Protein AF-A0A0F8S8E2-F1 (afdb_monomer)

Radius of gyration: 18.99 Å; Cα contacts (8 Å, |Δi|>4): 352; chains: 1; bounding box: 44×41×54 Å

Nearest PDB structures (foldseek):
  9c0t-assembly1_F  TM=5.844E-01  e=2.037E-34  Methanosarcina thermophila
  3git-assembly1_A  TM=9.813E-01  e=1.353E-22  Neomoorella thermoacetica
  3i01-assembly1_M  TM=6.743E-01  e=4.164E-22  Neomoorella thermoacetica
  8cjc-assembly1_B  TM=6.991E-01  e=1.545E-21  Carboxydothermus hydrogenoformans Z-2901
  1mjg-assembly2_P  TM=6.748E-01  e=5.690E-22  Neomoorella thermoacetica

Solvent-accessible surface area (backbone atoms only — not comparable to full-atom values): 12737 Å² total; per-residue (Å²): 79,79,46,77,50,73,39,39,95,76,63,50,83,73,44,49,54,45,55,54,50,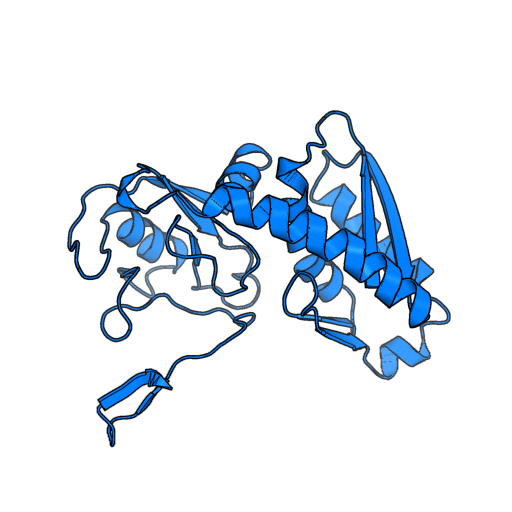48,52,40,57,48,44,47,68,38,80,53,35,46,51,42,63,40,88,92,68,52,46,72,51,69,35,72,76,43,53,77,72,49,93,62,65,60,69,55,48,52,52,39,51,49,49,49,39,71,78,40,66,60,43,72,43,74,49,74,47,82,39,81,54,68,70,61,29,56,57,52,48,55,58,51,51,53,54,51,51,58,57,54,63,70,51,70,87,48,44,60,86,80,47,69,62,32,21,34,35,42,73,57,27,87,83,24,66,50,32,59,45,70,16,32,50,79,34,57,31,68,45,76,56,37,44,38,67,34,28,53,42,37,23,68,77,33,68,89,48,52,23,35,82,31,59,35,70,53,79,77,34,84,82,32,43,27,26,52,33,47,16,54,48,36,21,63,57,18,75,59,78,40,70,50,40,16,74,62,29,87,84,59,50,39,70,69,73,64,88,53,57,82,73,77,80,46,81,39,78,95,72,77,41,76,84

InterPro domains:
  IPR004461 CO dehydrogenase/acetyl-CoA synthase complex beta subunit [PF03598] (1-89)
  IPR004461 CO dehydrogenase/acetyl-CoA synthase complex beta subunit [PTHR42281] (1-227)
  IPR004461 CO dehydrogenase/acetyl-CoA synthase complex beta subunit [TIGR00316] (1-227)
  IPR011254 Prismane-like superfamily [SSF56821] (1-227)
  IPR038571 Bifunctional carbon monoxide dehydrogenase/acetyl-coa synthase, domain 3 superfamily [G3DSA:3.30.1650.10] (1-109)
  IPR045822 CO dehydrogenase/acetyl-CoA synthase complex beta subunit , C-terminal [PF19436] (100-226)

Mean predicted aligned error: 3.49 Å

Foldseek 3Di:
DKDKDFDAPPDDLLCPLVLQVCLQVQQVVPPQKHWAFGQPPIDIDGHPVRVVVDPDCVVVQVSSVVVCCVVQVRGPDMDMDDDPDPVVVVVVSVVSVVSVVVVVVVLPPDFQVNDQKWKKFCPLCVQVVLAIFTAGSVDATQSNRAHRSSLVVNCVSCVVDRMHIFGQDDQPDPQQQWGPSQQVCSCVRSVNPHRTDRDRDDPPRHHDDRPRGPDDWDADVVVRDID

Secondary structure (DSSP, 8-state):
-EEEEEE-TT--GGGHHHHHHHHHHHHHTSTTEEEES-TTS-EEEE-HHHHTT-S-SHHHHHHHHHHHHHH-TT--EEEEEE--SHHHHHHHHHHHHHHHHHHHHHHTT--GGG-SEEEEE-GGGGTSTT--EEEBTTB--TTS---HHHHHHHHHH-TTSSEEEEE---EEETTTTEEHHHHHHHHHHTTTS-S--BTT-SSSSBPP--S--S----EEGGGTEE-

Organism: Methanosarcina mazei (NCBI:txid2209)

Structure (mmCIF, N/CA/C/O backbone):
data_AF-A0A0F8S8E2-F1
#
_entry.id   AF-A0A0F8S8E2-F1
#
loop_
_atom_site.group_PDB
_atom_site.id
_atom_site.type_symbol
_atom_site.label_atom_id
_atom_site.label_alt_id
_atom_site.label_comp_id
_atom_site.label_asym_id
_atom_site.label_entity_id
_atom_site.label_seq_id
_atom_site.pdbx_PDB_ins_code
_atom_site.Cartn_x
_atom_site.Cartn_y
_atom_site.Cartn_z
_atom_site.occupancy
_atom_site.B_iso_or_equiv
_atom_site.auth_seq_id
_atom_site.auth_comp_id
_atom_site.auth_asym_id
_atom_site.auth_atom_id
_atom_site.pdbx_PDB_model_num
ATOM 1 N N . ALA A 1 1 ? -12.648 -8.781 14.120 1.00 93.44 1 ALA A N 1
ATOM 2 C CA . ALA A 1 1 ? -12.946 -8.052 12.867 1.00 93.44 1 ALA A CA 1
ATOM 3 C C . ALA A 1 1 ? -13.227 -6.588 13.177 1.00 93.44 1 ALA A C 1
ATOM 5 O O . ALA A 1 1 ? -13.814 -6.300 14.216 1.00 93.44 1 ALA A O 1
ATOM 6 N N . MET A 1 2 ? -12.809 -5.678 12.300 1.00 96.38 2 MET A N 1
ATOM 7 C CA . MET A 1 2 ? -13.089 -4.245 12.412 1.00 96.38 2 MET A CA 1
ATOM 8 C C . MET A 1 2 ? -13.929 -3.828 11.211 1.00 96.38 2 MET A C 1
ATOM 10 O O . MET A 1 2 ? -13.507 -4.054 10.081 1.00 96.38 2 MET A O 1
ATOM 14 N N . ILE A 1 3 ? -15.107 -3.256 11.449 1.00 97.19 3 ILE A N 1
ATOM 15 C CA . I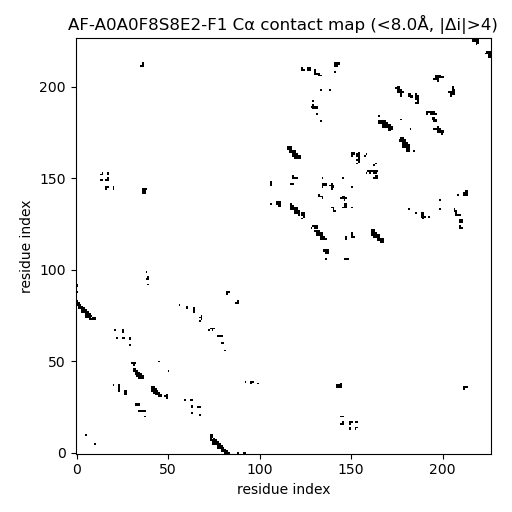LE A 1 3 ? -15.989 -2.764 10.388 1.00 97.19 3 ILE A CA 1
ATOM 16 C C . ILE A 1 3 ? -16.075 -1.249 10.495 1.00 97.19 3 ILE A C 1
ATOM 18 O O . ILE A 1 3 ? -16.458 -0.717 11.538 1.00 97.19 3 ILE A O 1
ATOM 22 N N . PHE A 1 4 ? -15.715 -0.576 9.408 1.00 97.19 4 PHE A N 1
ATOM 23 C CA . PHE A 1 4 ? -15.710 0.874 9.285 1.00 97.19 4 PHE A CA 1
ATOM 24 C C . PHE A 1 4 ? -16.824 1.273 8.320 1.00 97.19 4 PHE A C 1
ATOM 26 O O . PHE A 1 4 ? -16.680 1.143 7.110 1.00 97.19 4 PHE A O 1
ATOM 33 N N . ASN A 1 5 ? -17.947 1.741 8.857 1.00 96.94 5 ASN A N 1
ATOM 34 C CA . ASN A 1 5 ? -19.017 2.315 8.048 1.00 96.94 5 ASN A CA 1
ATOM 35 C C . ASN A 1 5 ? -18.756 3.811 7.896 1.00 96.94 5 ASN A C 1
ATOM 37 O O . ASN A 1 5 ? -18.587 4.509 8.899 1.00 96.94 5 ASN A O 1
ATOM 41 N N . ILE A 1 6 ? -18.749 4.298 6.662 1.00 96.94 6 ILE A N 1
ATOM 42 C CA . ILE A 1 6 ? -18.517 5.704 6.325 1.00 96.94 6 ILE A CA 1
ATOM 43 C C . ILE A 1 6 ? -19.709 6.259 5.549 1.00 96.94 6 ILE A C 1
ATOM 45 O O . ILE A 1 6 ? -20.427 5.522 4.877 1.00 96.94 6 ILE A O 1
ATOM 49 N N . GLY A 1 7 ? -19.936 7.562 5.652 1.00 96.69 7 GLY A N 1
ATOM 50 C CA . GLY A 1 7 ? -20.974 8.253 4.902 1.00 96.69 7 GLY A CA 1
ATOM 51 C C . GLY A 1 7 ? -20.624 9.716 4.680 1.00 96.69 7 GLY A C 1
ATOM 52 O O . GLY A 1 7 ? -20.010 10.351 5.534 1.00 96.69 7 GLY A O 1
ATOM 53 N N . GLY A 1 8 ? -21.038 10.236 3.535 1.00 94.56 8 GLY A N 1
ATOM 54 C CA . GLY A 1 8 ? -20.821 11.605 3.080 1.00 94.56 8 GLY A CA 1
ATOM 55 C C . GLY A 1 8 ? -21.291 11.727 1.635 1.00 94.56 8 GLY A C 1
ATOM 56 O O . GLY A 1 8 ? -21.505 10.706 0.980 1.00 94.56 8 GLY A O 1
ATOM 57 N N . GLU A 1 9 ? -21.475 12.947 1.142 1.00 93.19 9 GLU A N 1
ATOM 58 C CA . GLU A 1 9 ? -21.990 13.180 -0.217 1.00 93.19 9 GLU A CA 1
ATOM 59 C C . GLU A 1 9 ? -21.052 12.639 -1.310 1.00 93.19 9 GLU A C 1
ATOM 61 O O . GLU A 1 9 ? -21.506 12.179 -2.353 1.00 93.19 9 GLU A O 1
ATOM 66 N N . LEU A 1 10 ? -19.745 12.637 -1.036 1.00 89.25 10 LEU A N 1
ATOM 67 C CA . LEU A 1 10 ? -18.694 12.200 -1.961 1.00 89.25 10 LEU A CA 1
ATOM 68 C C . LEU A 1 10 ? -18.219 10.755 -1.713 1.00 89.25 10 LEU A C 1
ATOM 70 O O . LEU A 1 10 ? -17.217 10.329 -2.284 1.00 89.25 10 LEU A O 1
ATOM 74 N N . VAL A 1 11 ? -18.887 10.003 -0.829 1.00 91.69 11 VAL A N 1
ATOM 75 C CA . VAL A 1 11 ? -18.526 8.607 -0.542 1.00 91.69 11 VAL A CA 1
ATOM 76 C C . VAL A 1 11 ? -19.082 7.695 -1.634 1.00 91.69 11 VAL A C 1
ATOM 78 O O . VAL A 1 11 ? -20.294 7.552 -1.783 1.00 91.69 11 VAL A O 1
ATOM 81 N N . GLU A 1 12 ? -18.184 7.020 -2.349 1.00 90.19 12 GLU A N 1
ATOM 82 C CA . GLU A 1 12 ? -18.508 6.057 -3.405 1.00 90.19 12 GLU A CA 1
ATOM 83 C C . GLU A 1 12 ? -17.892 4.677 -3.101 1.00 90.19 12 GLU A C 1
ATOM 85 O O . GLU A 1 12 ? -16.844 4.613 -2.450 1.00 90.19 12 GLU A O 1
ATOM 90 N N . PRO A 1 13 ? -18.472 3.568 -3.607 1.00 89.38 13 PRO A N 1
ATOM 91 C CA . PRO A 1 13 ? -17.904 2.223 -3.438 1.00 89.38 13 PRO A CA 1
ATOM 92 C C . PRO A 1 13 ? -16.450 2.088 -3.920 1.00 89.38 13 PRO A C 1
ATOM 94 O O . PRO A 1 13 ? -15.670 1.316 -3.366 1.00 89.38 13 PRO A O 1
ATOM 97 N N . ASP A 1 14 ? -16.053 2.874 -4.924 1.00 86.31 14 ASP A N 1
ATOM 98 C CA . ASP A 1 14 ? -14.688 2.888 -5.466 1.00 86.31 14 ASP A CA 1
ATOM 99 C C . ASP A 1 14 ? -13.653 3.448 -4.474 1.00 86.31 14 ASP A C 1
ATOM 101 O O . ASP A 1 14 ? -12.455 3.248 -4.661 1.00 86.31 14 ASP A O 1
ATOM 105 N N . LEU A 1 15 ? -14.096 4.120 -3.406 1.00 90.31 15 LEU A N 1
ATOM 106 C CA . LEU A 1 15 ? -13.226 4.657 -2.359 1.00 90.31 15 LEU A CA 1
ATOM 107 C C . LEU A 1 15 ? -13.028 3.695 -1.194 1.00 90.31 15 LEU A C 1
ATOM 109 O O . LEU A 1 15 ? -12.203 3.965 -0.323 1.00 90.31 15 LEU A O 1
ATOM 113 N N . GLU A 1 16 ? -13.756 2.579 -1.152 1.00 92.25 16 GLU A N 1
ATOM 114 C CA . GLU A 1 16 ? -13.696 1.679 -0.006 1.00 92.25 16 GLU A CA 1
ATOM 115 C C . GLU A 1 16 ? -12.282 1.136 0.225 1.00 92.25 16 GLU A C 1
ATOM 117 O O . GLU A 1 16 ? -11.827 1.128 1.362 1.00 92.25 16 GLU A O 1
ATOM 122 N N . SER A 1 17 ? -11.560 0.735 -0.826 1.00 91.31 17 SER A N 1
ATOM 123 C CA . SER A 1 17 ? -10.173 0.251 -0.729 1.00 91.31 17 SER A CA 1
ATOM 124 C C . SER A 1 17 ? -9.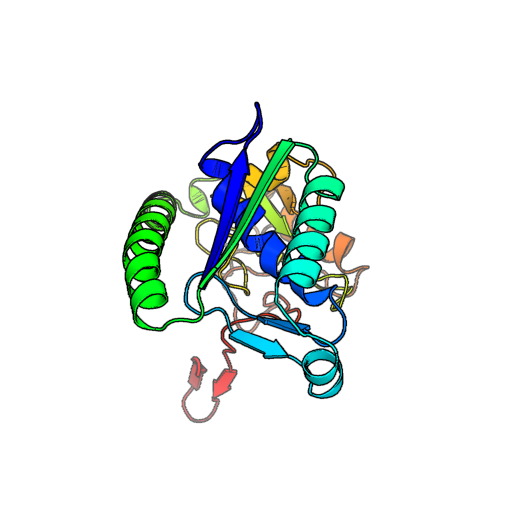192 1.355 -0.330 1.00 91.31 17 SER A C 1
ATOM 126 O O . SER A 1 17 ? -8.283 1.116 0.467 1.00 91.31 17 SER A O 1
ATOM 128 N N . VAL A 1 18 ? -9.404 2.579 -0.827 1.00 91.44 18 VAL A N 1
ATOM 129 C CA . VAL A 1 18 ? -8.602 3.759 -0.470 1.00 91.44 18 VAL A CA 1
ATOM 130 C C . VAL A 1 18 ? -8.731 4.038 1.027 1.00 91.44 18 VAL A C 1
ATOM 132 O O . VAL A 1 18 ? -7.726 4.181 1.722 1.00 91.44 18 VAL A O 1
ATOM 135 N N . VAL A 1 19 ? -9.961 4.051 1.544 1.00 94.69 19 VAL A N 1
ATOM 136 C CA . VAL A 1 19 ? -10.243 4.250 2.971 1.00 94.69 19 VAL A CA 1
ATOM 137 C C . VAL A 1 19 ? -9.751 3.059 3.799 1.00 94.69 19 VAL A C 1
ATOM 139 O O . VAL A 1 19 ? -9.114 3.254 4.834 1.00 94.69 19 VAL A O 1
ATOM 142 N N . GLU A 1 20 ? -9.984 1.827 3.343 1.00 96.06 20 GLU A N 1
ATOM 143 C CA . GLU A 1 20 ? -9.551 0.599 4.019 1.00 96.06 20 GLU A CA 1
ATOM 144 C C . GLU A 1 20 ? -8.033 0.575 4.208 1.00 96.06 20 GLU A C 1
ATOM 146 O O . GLU A 1 20 ? -7.555 0.234 5.291 1.00 96.06 20 GLU A O 1
ATOM 151 N N . ARG A 1 21 ? -7.253 1.028 3.217 1.00 94.56 21 ARG A N 1
ATOM 152 C CA . ARG A 1 21 ? -5.797 1.085 3.368 1.00 94.56 21 ARG A CA 1
ATOM 153 C C . ARG A 1 21 ? -5.363 2.027 4.493 1.00 94.56 21 ARG A C 1
ATOM 155 O O . ARG A 1 21 ? -4.399 1.729 5.196 1.00 94.56 21 ARG A O 1
ATOM 162 N N . ARG A 1 22 ? -6.076 3.132 4.715 1.00 94.12 22 ARG A N 1
ATOM 163 C CA . ARG A 1 22 ? -5.743 4.107 5.768 1.00 94.12 22 ARG A CA 1
ATOM 164 C C . ARG A 1 22 ? -5.978 3.572 7.183 1.00 94.12 22 ARG A C 1
ATOM 166 O O . ARG A 1 22 ? -5.395 4.103 8.126 1.00 94.12 22 ARG A O 1
ATOM 173 N N . VAL A 1 23 ? -6.731 2.474 7.336 1.00 96.25 23 VAL A N 1
ATOM 174 C CA . VAL A 1 23 ? -6.864 1.756 8.618 1.00 96.25 23 VAL A CA 1
ATOM 175 C C . VAL A 1 23 ? -5.487 1.358 9.155 1.00 96.25 23 VAL A C 1
ATOM 177 O O . VAL A 1 23 ? -5.223 1.541 10.342 1.00 96.25 23 VAL A O 1
ATOM 180 N N . HIS A 1 24 ? -4.591 0.882 8.283 1.00 96.00 24 HIS A N 1
ATOM 181 C CA . HIS A 1 24 ? -3.228 0.515 8.664 1.00 96.00 24 HIS A CA 1
ATOM 182 C C . HIS A 1 24 ? -2.479 1.692 9.301 1.00 96.00 24 HIS A C 1
ATOM 184 O O . HIS A 1 24 ? -1.913 1.549 10.384 1.00 96.00 24 HIS A O 1
ATOM 190 N N . ASP A 1 25 ? -2.494 2.862 8.670 1.00 91.81 25 ASP A N 1
ATOM 191 C CA . ASP A 1 25 ? -1.703 4.006 9.132 1.00 91.81 25 ASP A CA 1
ATOM 192 C C . ASP A 1 25 ? -2.270 4.579 10.430 1.00 91.81 25 ASP A C 1
ATOM 194 O O . ASP A 1 25 ? -1.552 4.736 11.418 1.00 91.81 25 ASP A O 1
ATOM 198 N N . PHE A 1 26 ? -3.581 4.827 10.460 1.00 95.56 26 PHE A N 1
ATOM 199 C CA . PHE A 1 26 ? -4.229 5.484 11.594 1.00 95.56 26 PHE A CA 1
ATOM 200 C C . PHE A 1 26 ? -4.236 4.621 12.852 1.00 95.56 26 PHE A C 1
ATOM 202 O O . PHE A 1 26 ? -4.135 5.144 13.963 1.00 95.56 26 PHE A O 1
ATOM 209 N N . ILE A 1 27 ? -4.294 3.296 12.707 1.00 96.62 27 ILE A N 1
ATOM 210 C CA . ILE A 1 27 ? -4.133 2.403 13.853 1.00 96.62 27 ILE A CA 1
ATOM 211 C C . ILE A 1 27 ? -2.689 2.415 14.359 1.00 96.62 27 ILE A C 1
ATOM 213 O O . ILE A 1 27 ? -2.491 2.478 15.570 1.00 96.62 27 ILE A O 1
ATOM 217 N N . ASN A 1 28 ? -1.685 2.411 13.477 1.00 95.75 28 ASN A N 1
ATOM 218 C CA . ASN A 1 28 ? -0.280 2.463 13.899 1.00 95.75 28 ASN A CA 1
ATOM 219 C C . ASN A 1 28 ? 0.128 3.819 14.509 1.00 95.75 28 ASN A C 1
ATOM 221 O O . ASN A 1 28 ? 1.143 3.895 15.198 1.00 95.75 28 ASN A O 1
ATOM 225 N N . TYR A 1 29 ? -0.667 4.881 14.331 1.00 94.69 29 TYR A N 1
ATOM 226 C CA . TYR A 1 29 ? -0.489 6.143 15.065 1.00 94.69 29 TYR A CA 1
ATOM 227 C C . TYR A 1 29 ? -0.912 6.038 16.539 1.00 94.69 29 TYR A C 1
ATOM 229 O O . TYR A 1 29 ? -0.513 6.861 17.365 1.00 94.69 29 TYR A O 1
ATOM 237 N N . CYS A 1 30 ? -1.707 5.027 16.899 1.00 94.69 30 CYS A N 1
ATOM 238 C CA . CYS A 1 30 ? -2.150 4.819 18.270 1.00 94.69 30 CYS A CA 1
ATOM 239 C C . CYS A 1 30 ? -1.054 4.114 19.085 1.00 94.69 30 CYS A C 1
ATOM 241 O O . CYS A 1 30 ? -0.683 2.972 18.813 1.00 94.69 30 CYS A O 1
ATOM 243 N N . GLN A 1 31 ? -0.551 4.778 20.131 1.00 94.69 31 GLN A N 1
ATOM 244 C CA . GLN A 1 31 ? 0.573 4.279 20.925 1.00 94.69 31 GLN A CA 1
ATOM 245 C C . GLN A 1 31 ? 0.353 2.852 21.460 1.00 94.69 31 GLN A C 1
ATOM 247 O O . GLN A 1 31 ? -0.590 2.560 22.201 1.00 94.69 31 GLN A O 1
ATOM 252 N N . GLY A 1 32 ? 1.316 1.979 21.155 1.00 95.69 32 GLY A N 1
ATOM 253 C CA . GLY A 1 32 ? 1.340 0.600 21.632 1.00 95.69 32 GLY A CA 1
ATOM 254 C C . GLY A 1 32 ? 0.316 -0.308 20.955 1.00 95.69 32 GLY A C 1
ATOM 255 O O . GLY A 1 32 ? 0.061 -1.392 21.476 1.00 95.69 32 GLY A O 1
ATOM 256 N N . ILE A 1 33 ? -0.247 0.105 19.819 1.00 96.75 33 ILE A N 1
ATOM 257 C CA . ILE A 1 33 ? -1.047 -0.738 18.934 1.00 96.75 33 ILE A CA 1
ATOM 258 C C . ILE A 1 33 ? -0.277 -0.910 17.625 1.00 96.75 33 ILE A C 1
ATOM 260 O O . ILE A 1 33 ? 0.259 0.045 17.075 1.00 96.75 33 ILE A O 1
ATOM 264 N N . MET A 1 34 ? -0.200 -2.148 17.152 1.00 96.69 34 MET A N 1
ATOM 265 C CA . MET A 1 34 ? 0.394 -2.518 15.872 1.00 96.69 34 MET A CA 1
ATOM 266 C C . MET A 1 34 ? -0.706 -3.054 14.963 1.00 96.69 34 MET A C 1
ATOM 268 O O . MET A 1 34 ? -1.525 -3.860 15.413 1.00 96.69 34 MET A O 1
ATOM 272 N N . HIS A 1 35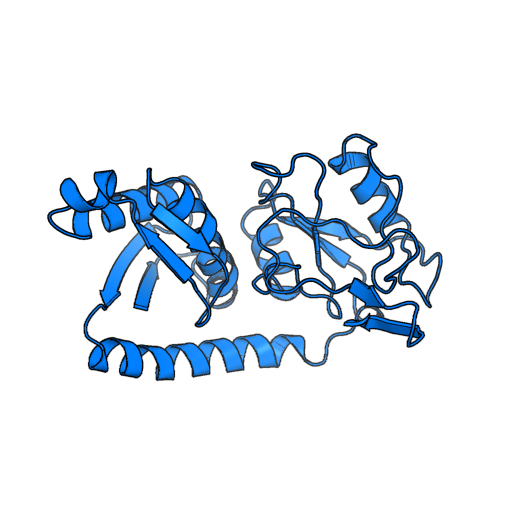 ? -0.673 -2.666 13.693 1.00 97.44 35 HIS A N 1
ATOM 273 C CA . HIS A 1 35 ? -1.495 -3.229 12.626 1.00 97.44 35 HIS A CA 1
ATOM 274 C C . HIS A 1 35 ? -0.626 -3.524 11.403 1.00 97.44 35 HIS A C 1
ATOM 276 O O . HIS A 1 35 ? 0.089 -2.647 10.932 1.00 97.44 35 HIS A O 1
ATOM 282 N N . LEU A 1 36 ? -0.721 -4.729 10.851 1.00 94.69 36 LEU A N 1
ATOM 283 C CA . LEU A 1 36 ? -0.032 -5.151 9.630 1.00 94.69 36 LEU A CA 1
ATOM 284 C C . LEU A 1 36 ? -1.011 -5.819 8.658 1.00 94.69 36 LEU A C 1
ATOM 286 O O . LEU A 1 36 ? -2.103 -6.223 9.060 1.00 94.69 36 LEU A O 1
ATOM 290 N N . ASN A 1 37 ? -0.578 -5.955 7.403 1.00 95.06 37 ASN A N 1
ATOM 291 C CA . ASN A 1 37 ? -1.308 -6.563 6.284 1.00 95.06 37 ASN A CA 1
ATOM 292 C C . ASN A 1 37 ? -2.610 -5.822 5.923 1.00 95.06 37 ASN A C 1
ATOM 294 O O . ASN A 1 37 ? -2.746 -4.616 6.166 1.00 95.06 37 ASN A O 1
ATOM 298 N N . GLN A 1 38 ? -3.534 -6.527 5.270 1.00 95.56 38 GLN A N 1
ATOM 299 C CA . GLN A 1 38 ? -4.746 -5.985 4.665 1.00 95.56 38 GLN A CA 1
ATOM 300 C C . GLN A 1 38 ? -5.883 -7.018 4.640 1.00 95.56 38 GLN A C 1
ATOM 302 O O . GLN A 1 38 ? -5.670 -8.206 4.895 1.00 95.56 38 GLN A O 1
ATOM 307 N N . ARG A 1 39 ? -7.110 -6.546 4.384 1.00 96.12 39 ARG A N 1
ATOM 308 C CA . ARG A 1 39 ? -8.329 -7.362 4.273 1.00 96.12 39 ARG A CA 1
ATOM 309 C C . ARG A 1 39 ? -8.505 -8.349 5.437 1.00 96.12 39 ARG A C 1
ATOM 311 O O . ARG A 1 39 ? -8.645 -7.943 6.589 1.00 96.12 39 ARG A O 1
ATOM 318 N N . TYR A 1 40 ? -8.553 -9.648 5.142 1.00 94.31 40 TYR A N 1
ATOM 319 C CA . TYR A 1 40 ? -8.762 -10.713 6.121 1.00 94.31 40 TYR A CA 1
ATOM 320 C C . TYR A 1 40 ? -7.462 -11.262 6.722 1.00 94.31 40 TYR A C 1
ATOM 322 O O . TYR A 1 40 ? -7.537 -11.999 7.702 1.00 94.31 40 TYR A O 1
ATOM 330 N N . ASP A 1 41 ? -6.303 -10.880 6.180 1.00 95.25 41 ASP A N 1
ATOM 331 C CA . ASP A 1 41 ? -4.979 -11.300 6.657 1.00 95.25 41 ASP A CA 1
ATOM 332 C C . ASP A 1 41 ? -4.361 -10.288 7.636 1.00 95.25 41 ASP A C 1
ATOM 334 O O . ASP A 1 41 ? -3.197 -10.408 8.030 1.00 95.25 41 ASP A O 1
ATOM 338 N N . VAL A 1 42 ? -5.148 -9.288 8.052 1.00 96.31 42 VAL A N 1
ATOM 339 C CA . VAL A 1 42 ? -4.759 -8.280 9.041 1.00 96.31 42 VAL A CA 1
ATOM 340 C C . VAL A 1 42 ? -4.247 -8.933 10.319 1.00 96.31 42 VAL A C 1
ATOM 342 O O . VAL A 1 42 ? -4.921 -9.756 10.945 1.00 96.31 42 VAL A O 1
ATOM 345 N N . TRP A 1 43 ? -3.083 -8.469 10.770 1.00 96.75 43 TRP A N 1
ATOM 346 C CA . TRP A 1 43 ? -2.500 -8.874 12.038 1.00 96.75 43 TRP A CA 1
ATOM 347 C C . TRP A 1 43 ? -2.336 -7.687 12.974 1.00 96.75 43 TRP A C 1
ATOM 349 O O . TRP A 1 43 ? -1.675 -6.703 12.646 1.00 96.75 43 TRP A O 1
ATOM 359 N N . MET A 1 44 ? -2.906 -7.796 14.175 1.00 96.56 44 MET A N 1
ATOM 360 C CA . MET A 1 44 ? -2.817 -6.753 15.189 1.00 96.56 44 MET A CA 1
ATOM 361 C C . MET A 1 44 ? -2.189 -7.245 16.487 1.00 96.56 44 MET A C 1
ATOM 363 O O . MET A 1 44 ? -2.364 -8.395 16.894 1.00 96.56 44 MET A O 1
ATOM 367 N N . ARG A 1 45 ? -1.481 -6.341 17.167 1.00 97.31 45 ARG A N 1
ATOM 368 C CA . ARG A 1 45 ? -0.962 -6.549 18.525 1.00 97.31 45 ARG A CA 1
ATOM 369 C C . ARG A 1 45 ? -1.209 -5.308 19.372 1.00 97.31 45 ARG A C 1
ATOM 371 O O . ARG A 1 45 ? -1.173 -4.193 18.864 1.00 97.31 45 ARG A O 1
ATOM 378 N N . VAL A 1 46 ? -1.404 -5.510 20.671 1.00 97.00 46 VAL A N 1
ATOM 379 C CA . VAL A 1 46 ? -1.485 -4.437 21.669 1.00 97.00 46 VAL A CA 1
ATOM 380 C C . VAL A 1 46 ? -0.405 -4.683 22.716 1.00 97.00 46 VAL A C 1
ATOM 382 O O . VAL A 1 46 ? -0.219 -5.813 23.174 1.00 97.00 46 VAL A O 1
ATOM 385 N N . SER A 1 47 ? 0.343 -3.641 23.068 1.00 98.06 47 SER A N 1
ATOM 386 C CA . SER A 1 47 ? 1.377 -3.706 24.099 1.00 98.06 47 SER A CA 1
ATOM 387 C C . SER A 1 47 ? 0.754 -3.992 25.468 1.00 98.06 47 SER A C 1
ATOM 389 O O . SER A 1 47 ? -0.387 -3.609 25.728 1.00 98.06 47 SER A O 1
ATOM 391 N N . LYS A 1 48 ? 1.505 -4.631 26.375 1.00 97.75 48 LYS A N 1
ATOM 392 C CA . LYS A 1 48 ? 1.022 -4.892 27.743 1.00 97.75 48 LYS A CA 1
ATOM 393 C C . LYS A 1 48 ? 0.674 -3.594 28.480 1.00 97.75 48 LYS A C 1
ATOM 395 O O . LYS A 1 48 ? -0.335 -3.550 29.175 1.00 97.75 48 LYS A O 1
ATOM 400 N N . ASP A 1 49 ? 1.463 -2.542 28.274 1.00 97.31 49 ASP A N 1
ATOM 401 C CA . ASP A 1 49 ? 1.266 -1.240 28.917 1.00 97.31 49 ASP A CA 1
ATOM 402 C C . ASP A 1 49 ? 0.002 -0.534 28.422 1.00 97.31 49 ASP A C 1
ATOM 404 O O . ASP A 1 49 ? -0.706 0.089 29.212 1.00 97.31 49 ASP A O 1
ATOM 408 N N . THR A 1 50 ? -0.287 -0.627 27.121 1.00 95.94 50 THR A N 1
ATOM 409 C CA . THR A 1 50 ? -1.521 -0.091 26.533 1.00 95.94 50 THR A CA 1
ATOM 410 C C . THR A 1 50 ? -2.720 -0.925 26.976 1.00 95.94 50 THR A C 1
ATOM 412 O O . THR A 1 50 ? -3.707 -0.364 27.438 1.00 95.94 50 THR A O 1
ATOM 415 N N . ALA A 1 51 ? -2.615 -2.257 26.926 1.00 95.38 51 ALA A N 1
ATOM 416 C CA . ALA A 1 51 ? -3.682 -3.163 27.347 1.00 95.38 51 ALA A CA 1
ATOM 417 C C . ALA A 1 51 ? -4.076 -2.956 28.819 1.00 95.38 51 ALA A C 1
ATOM 419 O O . ALA A 1 51 ? -5.259 -2.945 29.135 1.00 95.38 51 ALA A O 1
ATOM 420 N N . ALA A 1 52 ? -3.108 -2.713 29.709 1.00 96.19 52 ALA A N 1
ATOM 421 C CA . ALA A 1 52 ? -3.364 -2.439 31.125 1.00 96.19 52 ALA A CA 1
ATOM 422 C C . ALA A 1 52 ? -4.094 -1.106 31.390 1.00 96.19 52 ALA A C 1
ATOM 424 O O . ALA A 1 52 ? -4.572 -0.889 32.500 1.00 96.19 52 ALA A O 1
ATOM 425 N N . LYS A 1 53 ? -4.152 -0.206 30.400 1.00 94.75 53 LYS A N 1
ATOM 426 C CA . LYS A 1 53 ? -4.818 1.106 30.477 1.00 94.75 53 LYS A CA 1
ATOM 427 C C . LYS A 1 53 ? -6.112 1.160 29.658 1.00 94.75 53 LYS A C 1
ATOM 429 O O . LYS A 1 53 ? -6.745 2.211 29.597 1.00 94.75 53 LYS A O 1
ATOM 434 N N . MET A 1 54 ? -6.467 0.072 28.975 1.00 91.69 54 MET A N 1
ATOM 435 C CA . MET A 1 54 ? -7.642 -0.005 28.116 1.00 91.69 54 MET A CA 1
ATOM 436 C C . MET A 1 54 ? -8.748 -0.799 28.801 1.00 91.69 54 MET A C 1
ATOM 438 O O . MET A 1 54 ? -8.714 -2.024 28.827 1.00 91.69 54 MET A O 1
ATOM 442 N N . ASP A 1 55 ? -9.776 -0.093 29.261 1.00 91.75 55 ASP A N 1
ATOM 443 C CA . ASP A 1 55 ? -10.986 -0.726 29.802 1.00 91.75 55 ASP A CA 1
ATOM 444 C C . ASP A 1 55 ? -12.001 -1.082 28.697 1.00 91.75 55 ASP A C 1
ATOM 446 O O . ASP A 1 55 ? -12.930 -1.859 28.911 1.00 91.75 55 ASP A O 1
ATOM 450 N N . SER A 1 56 ? -11.844 -0.508 27.497 1.00 93.25 56 SER A N 1
ATOM 451 C CA . SER A 1 56 ? -12.645 -0.818 26.307 1.00 93.25 56 SER A CA 1
ATOM 452 C C . SER A 1 56 ? -11.951 -0.367 25.012 1.00 93.25 56 SER A C 1
ATOM 454 O O . SER A 1 56 ? -10.999 0.416 25.037 1.00 93.25 56 SER A O 1
ATOM 456 N N . PHE A 1 57 ? -12.464 -0.812 23.858 1.00 93.81 57 PHE A N 1
ATOM 457 C CA . PHE A 1 57 ? -12.036 -0.320 22.541 1.00 93.81 57 PHE A CA 1
ATOM 458 C C . PHE A 1 57 ? -12.669 1.021 22.142 1.00 93.81 57 PHE A C 1
ATOM 460 O O . PHE A 1 57 ? -12.310 1.569 21.103 1.00 93.81 57 PHE A O 1
ATOM 467 N N . GLU A 1 58 ? -13.595 1.577 22.926 1.00 95.00 58 GLU A N 1
ATOM 468 C CA . GLU A 1 58 ? -14.325 2.786 22.531 1.00 95.00 58 GLU A CA 1
ATOM 469 C C . GLU A 1 58 ? -13.416 4.025 22.387 1.00 95.00 58 GLU A C 1
ATOM 471 O O . GLU A 1 58 ? -13.498 4.686 21.346 1.00 95.00 58 GLU A O 1
ATOM 476 N N . PRO A 1 59 ? -12.506 4.347 23.334 1.00 94.12 59 PRO A N 1
ATOM 477 C CA . PRO A 1 59 ? -11.577 5.465 23.159 1.00 94.12 59 PRO A CA 1
ATOM 478 C C . PRO A 1 59 ? -10.659 5.280 21.946 1.00 94.12 59 PRO A C 1
ATOM 480 O O . PRO A 1 59 ? -10.404 6.236 21.216 1.00 94.12 59 PRO A O 1
ATOM 483 N N . PHE A 1 60 ? -10.214 4.044 21.699 1.00 95.50 60 PHE A N 1
ATOM 484 C CA . PHE A 1 60 ? -9.410 3.695 20.528 1.00 95.50 60 PHE A CA 1
ATOM 485 C C . PHE A 1 60 ? -10.189 3.923 19.226 1.00 95.50 60 PHE A C 1
ATOM 487 O O . PHE A 1 60 ? -9.710 4.629 18.343 1.00 95.50 60 PHE A O 1
ATOM 494 N N . GLY A 1 61 ? -11.423 3.419 19.131 1.00 96.62 61 GLY A N 1
ATOM 495 C CA . GLY A 1 61 ? -12.298 3.655 17.981 1.00 96.62 61 GLY A CA 1
ATOM 496 C C . GLY A 1 61 ? -12.538 5.142 17.720 1.00 96.62 61 GLY A C 1
ATOM 497 O O . GLY A 1 61 ? -12.436 5.584 16.580 1.00 96.62 61 GLY A O 1
ATOM 498 N N . LYS A 1 62 ? -12.774 5.936 18.773 1.00 96.56 62 LYS A N 1
ATOM 499 C CA . LYS A 1 62 ? -12.932 7.397 18.673 1.00 96.56 62 LYS A CA 1
ATOM 500 C C . LYS A 1 62 ? -11.670 8.091 18.157 1.00 96.56 62 LYS A C 1
ATOM 502 O O . LYS A 1 62 ? -11.785 8.989 17.326 1.00 96.56 62 LYS A O 1
ATOM 507 N N . ALA A 1 63 ? -10.488 7.680 18.616 1.00 95.81 63 ALA A N 1
ATOM 508 C CA . ALA A 1 63 ? -9.218 8.217 18.129 1.00 95.81 63 ALA A CA 1
ATOM 509 C C . ALA A 1 63 ? -9.001 7.896 16.641 1.00 95.81 63 ALA A C 1
ATOM 511 O O . ALA A 1 63 ? -8.699 8.794 15.859 1.00 95.81 63 ALA A O 1
ATOM 512 N N . VAL A 1 64 ? -9.247 6.650 16.228 1.00 97.06 64 VAL A N 1
ATOM 513 C CA . VAL A 1 64 ? -9.150 6.243 14.817 1.00 97.06 64 VAL A CA 1
ATOM 514 C C . VAL A 1 64 ? -10.157 7.011 13.952 1.00 97.06 64 VAL A C 1
ATOM 516 O O . VAL A 1 64 ? -9.787 7.543 12.911 1.00 97.06 64 VAL A O 1
ATOM 519 N N . MET A 1 65 ? -11.410 7.148 14.396 1.00 97.38 65 MET A N 1
ATOM 520 C CA . MET A 1 65 ? -12.426 7.948 13.696 1.00 97.38 65 MET A CA 1
ATOM 521 C C . MET A 1 65 ? -12.029 9.421 13.558 1.00 97.38 65 MET A C 1
ATOM 523 O O . MET A 1 65 ? -12.291 10.023 12.520 1.00 97.38 65 MET A O 1
ATOM 527 N N . MET A 1 66 ? -11.405 10.008 14.585 1.00 96.88 66 MET A N 1
ATOM 528 C CA . MET A 1 66 ? -10.885 11.375 14.513 1.00 96.88 66 MET A CA 1
ATOM 529 C C . MET A 1 66 ? -9.833 11.493 13.406 1.00 96.88 66 MET A C 1
ATOM 531 O O . MET A 1 66 ? -9.950 12.387 12.575 1.00 96.88 66 MET A O 1
ATOM 535 N N . LEU A 1 67 ? -8.854 10.581 13.360 1.00 96.25 67 LEU A N 1
ATOM 536 C CA . LEU A 1 67 ? -7.814 10.573 12.325 1.00 96.25 67 LEU A CA 1
ATOM 537 C C . LEU A 1 67 ? -8.417 10.465 10.921 1.00 96.25 67 LEU A C 1
ATOM 539 O O . LEU A 1 67 ? -8.093 11.273 10.058 1.00 96.25 67 LEU A O 1
ATOM 543 N N . PHE A 1 68 ? -9.367 9.548 10.718 1.00 95.81 68 PHE A N 1
ATOM 544 C CA . PHE A 1 68 ? -10.073 9.418 9.441 1.00 95.81 68 PHE A CA 1
ATOM 545 C C . PHE A 1 68 ? -10.749 10.713 9.000 1.00 95.81 68 PHE A C 1
ATOM 547 O O . PHE A 1 68 ? -10.568 11.130 7.865 1.00 95.81 68 PHE A O 1
ATOM 554 N N . LYS A 1 69 ? -11.513 11.361 9.882 1.00 94.00 69 LYS A N 1
ATOM 555 C CA . LYS A 1 69 ? -12.242 12.587 9.527 1.00 94.00 69 LYS A CA 1
ATOM 556 C C . LYS A 1 69 ? -11.332 13.796 9.316 1.00 94.00 69 LYS A C 1
ATOM 558 O O . LYS A 1 69 ? -11.705 14.698 8.573 1.00 94.00 69 LYS A O 1
ATOM 563 N N . THR A 1 70 ? -10.183 13.835 9.989 1.00 93.38 70 THR A N 1
ATOM 564 C CA . THR A 1 70 ? -9.181 14.893 9.808 1.00 93.38 70 THR A CA 1
ATOM 565 C C . THR A 1 70 ? -8.486 14.759 8.458 1.00 93.38 70 THR A C 1
ATOM 567 O O . THR A 1 70 ? -8.347 15.743 7.741 1.00 93.38 70 THR A O 1
ATOM 570 N N . GLU A 1 71 ? -8.069 13.543 8.115 1.00 90.75 71 GLU A N 1
ATOM 571 C CA . GLU A 1 71 ? -7.232 13.279 6.943 1.00 90.75 71 GLU A CA 1
ATOM 572 C C . GLU A 1 71 ? -8.058 13.074 5.668 1.00 90.75 71 GLU A C 1
ATOM 574 O O . GLU A 1 71 ? -7.594 13.379 4.578 1.00 90.75 71 GLU A O 1
ATOM 579 N N . LEU A 1 72 ? -9.291 12.573 5.793 1.00 91.06 72 LEU A N 1
ATOM 580 C CA . LEU A 1 72 ? -10.216 12.323 4.686 1.00 91.06 72 LEU A CA 1
ATOM 581 C C . LEU A 1 72 ? -11.512 13.127 4.908 1.00 91.06 72 LEU A C 1
ATOM 583 O O . LEU A 1 72 ? -12.532 12.565 5.321 1.00 91.06 72 LEU A O 1
ATOM 587 N N . PRO A 1 73 ? -11.509 14.448 4.644 1.00 89.06 73 PRO A N 1
ATOM 588 C CA . PRO A 1 73 ? -12.618 15.343 4.994 1.00 89.06 73 PRO A CA 1
ATOM 589 C C . PRO A 1 73 ? -13.928 15.049 4.246 1.00 89.06 73 PRO A C 1
ATOM 591 O O . PRO A 1 73 ? -14.984 15.521 4.662 1.00 89.06 73 PRO A O 1
ATOM 594 N N . PHE A 1 74 ? -13.891 14.241 3.180 1.00 90.56 74 PHE A N 1
ATOM 595 C CA . PHE A 1 74 ? -15.091 13.747 2.498 1.00 90.56 74 PHE A CA 1
ATOM 596 C C . PHE A 1 74 ? -15.903 12.739 3.340 1.00 90.56 74 PHE A C 1
ATOM 598 O O . PHE A 1 74 ? -17.049 12.435 3.006 1.00 90.56 74 PHE A O 1
ATOM 605 N N . ILE A 1 75 ? -15.339 12.221 4.439 1.00 95.19 75 ILE A N 1
ATOM 606 C CA . ILE A 1 75 ? -16.041 11.373 5.407 1.00 95.19 75 ILE A CA 1
ATOM 607 C C . ILE A 1 75 ? -16.756 12.261 6.439 1.00 95.19 75 ILE A C 1
ATOM 609 O O . ILE A 1 75 ? -16.193 12.686 7.451 1.00 95.19 75 ILE A O 1
ATOM 613 N N . GLU A 1 76 ? -18.047 12.502 6.227 1.00 95.56 76 GLU A N 1
ATOM 614 C CA . GLU A 1 76 ? -18.871 13.323 7.124 1.00 95.56 76 GLU A CA 1
ATOM 615 C C . GLU A 1 76 ? -19.322 12.553 8.375 1.00 95.56 76 GLU A C 1
ATOM 617 O O . GLU A 1 76 ? -19.305 13.065 9.506 1.00 95.56 76 GLU A O 1
ATOM 622 N N . LYS A 1 77 ? -19.726 11.296 8.176 1.00 96.94 77 LYS A N 1
ATOM 623 C CA . LYS A 1 77 ? -20.242 10.376 9.192 1.00 96.94 77 LYS A CA 1
ATOM 624 C C . LYS A 1 77 ? -19.420 9.101 9.179 1.00 96.94 77 LYS A C 1
ATOM 626 O O . LYS A 1 77 ? -19.052 8.593 8.126 1.00 96.94 77 LYS A O 1
ATOM 631 N N . MET A 1 78 ? -19.164 8.570 10.364 1.00 97.69 78 MET A N 1
ATOM 632 C CA . MET A 1 78 ? -18.390 7.352 10.516 1.00 97.69 78 MET A CA 1
ATOM 633 C C . MET A 1 78 ? -18.870 6.577 11.737 1.00 97.69 78 MET A C 1
ATOM 635 O O . MET A 1 78 ? -19.217 7.176 12.755 1.00 97.69 78 MET A O 1
ATOM 639 N N . GLN A 1 79 ? -18.874 5.255 11.634 1.00 97.69 79 GLN A N 1
ATOM 640 C CA . GLN A 1 79 ? -19.082 4.333 12.741 1.00 97.69 79 GLN A CA 1
ATOM 641 C C . GLN A 1 79 ? -18.055 3.213 12.631 1.00 97.69 79 GLN A C 1
ATOM 643 O O . GLN A 1 79 ? -17.915 2.598 11.576 1.00 97.69 79 GLN A O 1
ATOM 648 N N . VAL A 1 80 ? -17.388 2.912 13.742 1.00 97.69 80 VAL A N 1
ATOM 649 C CA . VAL A 1 80 ? -16.473 1.773 13.838 1.00 97.69 80 VAL A CA 1
ATOM 650 C C . VAL A 1 80 ? -17.065 0.736 14.775 1.00 97.69 80 VAL A C 1
ATOM 652 O O . VAL A 1 80 ? -17.528 1.063 15.868 1.00 97.69 80 VAL A O 1
ATOM 655 N N . THR A 1 81 ? -17.060 -0.520 14.344 1.00 97.88 81 THR A N 1
ATOM 656 C CA . THR A 1 81 ? -17.540 -1.652 15.135 1.00 97.88 81 THR A CA 1
ATOM 657 C C . THR A 1 81 ? -16.444 -2.704 15.245 1.00 97.88 81 THR A C 1
ATOM 659 O O . THR A 1 81 ? -15.931 -3.193 14.237 1.00 97.88 81 THR A O 1
ATOM 662 N N . PHE A 1 82 ? -16.096 -3.053 16.483 1.00 96.69 82 PHE A N 1
ATOM 663 C CA . PHE A 1 82 ? -15.119 -4.090 16.800 1.00 96.69 82 PHE A CA 1
ATOM 664 C C . PHE A 1 82 ? -15.845 -5.373 17.199 1.00 96.69 82 PHE A C 1
ATOM 666 O O . PHE A 1 82 ? -16.543 -5.405 18.209 1.00 96.69 82 PHE A O 1
ATOM 673 N N . TYR A 1 83 ? -15.652 -6.432 16.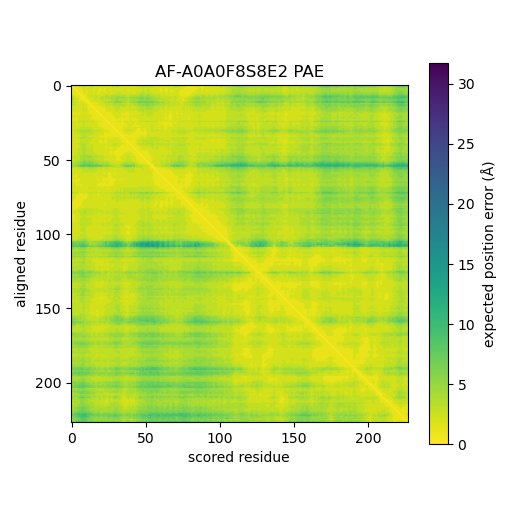420 1.00 96.94 83 TYR A N 1
ATOM 674 C CA . TYR A 1 83 ? -16.133 -7.773 16.738 1.00 96.94 83 TYR A CA 1
ATOM 675 C C . TYR A 1 83 ? -14.978 -8.607 17.283 1.00 96.94 83 TYR A C 1
ATOM 677 O O . TYR A 1 83 ? -13.978 -8.814 16.584 1.00 96.94 83 TYR A O 1
ATOM 685 N N . THR A 1 84 ? -15.125 -9.073 18.520 1.00 95.50 84 THR A N 1
ATOM 686 C CA . THR A 1 84 ? -14.178 -9.969 19.205 1.00 95.50 84 THR A CA 1
ATOM 687 C C . THR A 1 84 ? -14.772 -11.338 19.520 1.00 95.50 84 THR A C 1
ATOM 689 O O . THR A 1 84 ? -14.016 -12.267 19.785 1.00 95.50 84 THR A O 1
ATOM 692 N N . ASP A 1 85 ? -16.100 -11.475 19.464 1.00 97.88 85 ASP A N 1
ATOM 693 C CA . ASP A 1 85 ? -16.762 -12.776 19.494 1.00 97.88 85 ASP A CA 1
ATOM 694 C C . ASP A 1 85 ? -16.491 -13.539 18.191 1.00 97.88 85 ASP A C 1
ATOM 696 O O . ASP A 1 85 ? -16.644 -12.991 17.097 1.00 97.88 85 ASP A O 1
ATOM 700 N N . GLN A 1 86 ? -16.083 -14.802 18.313 1.00 97.62 86 GLN A N 1
ATOM 701 C CA . GLN A 1 86 ? -15.651 -15.619 17.181 1.00 97.62 86 GLN A CA 1
ATOM 702 C C . GLN A 1 86 ? -16.768 -15.814 16.143 1.00 97.62 86 GLN A C 1
ATOM 704 O O . GLN A 1 86 ? -16.510 -15.685 14.947 1.00 97.62 86 GLN A O 1
ATOM 709 N N . ALA A 1 87 ? -18.002 -16.080 16.581 1.00 98.19 87 ALA A N 1
ATOM 710 C CA . ALA A 1 87 ? -19.114 -16.350 15.673 1.00 98.19 87 ALA A CA 1
ATOM 711 C C . ALA A 1 87 ? -19.517 -15.087 14.897 1.00 98.19 87 ALA A C 1
ATOM 713 O O . ALA A 1 87 ? -19.759 -15.139 13.688 1.00 98.19 87 ALA A O 1
ATOM 714 N N . GLU A 1 88 ? -19.520 -13.928 15.560 1.00 98.12 88 GLU A N 1
ATOM 715 C CA . GLU A 1 88 ? -19.755 -12.657 14.873 1.00 98.12 88 GLU A CA 1
ATOM 716 C C . GLU A 1 88 ? -18.627 -12.315 13.889 1.00 98.12 88 GLU A C 1
ATOM 718 O O . GLU A 1 88 ? -18.902 -11.839 12.787 1.00 98.12 88 GLU A O 1
ATOM 723 N N . VAL A 1 89 ? -17.363 -12.600 14.228 1.00 97.75 89 VAL A N 1
ATOM 724 C CA . VAL A 1 89 ? -16.229 -12.413 13.305 1.00 97.75 89 VAL A CA 1
ATOM 725 C C . VAL A 1 89 ? -16.382 -13.271 12.049 1.00 97.75 89 VAL A C 1
ATOM 727 O O . VAL A 1 89 ? -16.214 -12.759 10.941 1.00 97.75 89 VAL A O 1
ATOM 730 N N . GLU A 1 90 ? -16.730 -14.548 12.200 1.00 97.44 90 GLU A N 1
ATOM 731 C CA . GLU A 1 90 ? -16.943 -15.470 11.079 1.00 97.44 90 GLU A CA 1
ATOM 732 C C . GLU A 1 90 ? -18.087 -15.017 10.170 1.00 97.44 90 GLU A C 1
ATOM 734 O O . GLU A 1 90 ? -17.966 -15.076 8.945 1.00 97.44 90 GLU A O 1
ATOM 739 N N . LYS A 1 91 ? -19.163 -14.476 10.747 1.00 97.38 91 LYS A N 1
ATOM 740 C CA . LYS A 1 91 ? -20.268 -13.894 9.981 1.00 97.38 91 LYS A CA 1
ATOM 741 C C . LYS A 1 91 ? -19.818 -12.699 9.140 1.00 97.38 91 LYS A C 1
ATOM 743 O O . LYS A 1 91 ? -20.134 -12.645 7.953 1.00 97.38 91 LYS A O 1
ATOM 748 N N . GLN A 1 92 ? -19.064 -11.761 9.721 1.00 97.31 92 GLN A N 1
ATOM 749 C CA . GLN A 1 92 ? -18.557 -10.607 8.965 1.00 97.31 92 GLN A CA 1
ATOM 750 C C . GLN A 1 92 ? -17.564 -11.022 7.870 1.00 97.31 92 GLN A C 1
ATOM 752 O O . GLN A 1 92 ? -17.517 -10.399 6.810 1.00 97.31 92 GLN A O 1
ATOM 757 N N . MET A 1 93 ? -16.788 -12.085 8.102 1.00 96.75 93 MET A N 1
ATOM 758 C CA . MET A 1 93 ? -15.812 -12.605 7.142 1.00 96.75 93 MET A CA 1
ATOM 759 C C . MET A 1 93 ? -16.460 -13.044 5.823 1.00 96.75 93 MET A C 1
ATOM 761 O O . MET A 1 93 ? -15.865 -12.853 4.763 1.00 96.75 93 MET A O 1
ATOM 765 N N . VAL A 1 94 ? -17.670 -13.614 5.867 1.00 96.88 94 VAL A N 1
ATOM 766 C CA . VAL A 1 94 ? -18.409 -14.009 4.656 1.00 96.88 94 VAL A CA 1
ATOM 767 C C . VAL A 1 94 ? -18.691 -12.784 3.788 1.00 96.88 94 VAL A C 1
ATOM 769 O O . VAL A 1 94 ? -18.272 -12.750 2.633 1.00 96.88 94 VAL A O 1
ATOM 772 N N . THR A 1 95 ? -19.300 -11.749 4.371 1.00 95.12 95 THR A N 1
ATOM 773 C CA . THR A 1 95 ? -19.607 -10.491 3.675 1.00 95.12 95 THR A CA 1
ATOM 774 C C . THR A 1 95 ? -18.343 -9.816 3.140 1.00 95.12 95 THR A C 1
ATOM 776 O O . THR A 1 95 ? -18.301 -9.389 1.989 1.00 95.12 95 THR A O 1
ATOM 779 N N . ALA A 1 96 ? -17.278 -9.752 3.948 1.00 96.19 96 ALA A N 1
ATOM 780 C CA . ALA A 1 96 ? -16.018 -9.131 3.544 1.00 96.19 96 ALA A CA 1
ATOM 781 C C . ALA A 1 96 ? -15.398 -9.829 2.320 1.00 96.19 96 ALA A C 1
ATOM 783 O O . ALA A 1 96 ? -14.983 -9.168 1.370 1.00 96.19 96 ALA A O 1
ATOM 784 N N . LYS A 1 97 ? -15.395 -11.170 2.291 1.00 96.31 97 LYS A N 1
ATOM 785 C CA . LYS A 1 97 ? -14.868 -11.946 1.156 1.00 96.31 97 LYS A CA 1
ATOM 786 C C . LYS A 1 97 ? -15.637 -11.709 -0.143 1.00 96.31 97 LYS A C 1
ATOM 788 O O . LYS A 1 97 ? -15.022 -11.718 -1.208 1.00 96.31 97 LYS A O 1
ATOM 793 N N . GLU A 1 98 ? -16.948 -11.489 -0.081 1.00 96.06 98 GLU A N 1
ATOM 794 C CA . GLU A 1 98 ? -17.747 -11.151 -1.266 1.00 96.06 98 GLU A CA 1
ATOM 795 C C . GLU A 1 98 ? -17.358 -9.783 -1.838 1.00 96.06 98 GLU A C 1
ATOM 797 O O . GLU A 1 98 ? -17.162 -9.661 -3.049 1.00 96.06 98 GLU A O 1
ATOM 802 N N . ILE A 1 99 ? -17.160 -8.787 -0.968 1.00 93.88 99 ILE A N 1
ATOM 803 C CA . ILE A 1 99 ? -16.691 -7.450 -1.356 1.00 93.88 99 ILE A CA 1
ATOM 804 C C . ILE A 1 99 ? -15.302 -7.542 -1.998 1.00 93.88 99 ILE A C 1
ATOM 806 O O . ILE A 1 99 ? -15.093 -7.025 -3.096 1.00 93.88 99 ILE A O 1
ATOM 810 N N . PHE A 1 100 ? -14.360 -8.247 -1.366 1.00 93.81 100 PHE A N 1
ATOM 811 C CA . PHE A 1 100 ? -13.003 -8.400 -1.900 1.00 93.81 100 PHE A CA 1
ATOM 812 C C . PHE A 1 100 ? -13.002 -9.090 -3.263 1.00 93.81 100 PHE A C 1
ATOM 814 O O . PHE A 1 100 ? -12.364 -8.605 -4.192 1.00 93.81 100 PHE A O 1
ATOM 821 N N . LYS A 1 101 ? -13.804 -10.148 -3.427 1.00 93.38 101 LYS A N 1
ATOM 822 C CA . LYS A 1 101 ? -13.963 -10.832 -4.714 1.00 93.38 101 LYS A CA 1
ATOM 823 C C . LYS A 1 101 ? -14.499 -9.899 -5.803 1.00 93.38 101 LYS A C 1
ATOM 825 O O . LYS A 1 101 ? -14.050 -9.984 -6.944 1.00 93.38 101 LYS A O 1
ATOM 830 N N . ALA A 1 102 ? -15.453 -9.026 -5.476 1.00 90.88 102 ALA A N 1
ATOM 831 C CA . ALA A 1 102 ? -15.980 -8.048 -6.424 1.00 90.88 102 ALA A CA 1
ATOM 832 C C . ALA A 1 102 ? -14.922 -7.007 -6.825 1.00 90.88 102 ALA A C 1
ATOM 834 O O . ALA A 1 102 ? -14.843 -6.646 -7.999 1.00 90.88 102 ALA A O 1
ATOM 835 N N . ARG A 1 103 ? -14.079 -6.565 -5.882 1.00 88.50 103 ARG A N 1
ATOM 836 C CA . ARG A 1 103 ? -12.954 -5.657 -6.165 1.00 88.50 103 ARG A CA 1
ATOM 837 C C . ARG A 1 103 ? -11.898 -6.328 -7.048 1.00 88.50 103 ARG A C 1
ATOM 839 O O . ARG A 1 103 ? -11.514 -5.756 -8.062 1.00 88.50 103 ARG A O 1
ATOM 846 N N . ASP A 1 104 ? -11.512 -7.561 -6.731 1.00 88.75 104 ASP A N 1
ATOM 847 C CA . ASP A 1 104 ? -10.509 -8.320 -7.493 1.00 88.75 104 ASP A CA 1
ATOM 848 C C . ASP A 1 104 ? -10.989 -8.670 -8.911 1.00 88.75 104 ASP A C 1
ATOM 850 O O . ASP A 1 104 ? -10.202 -8.747 -9.851 1.00 88.75 104 ASP A O 1
ATOM 854 N N . ALA A 1 105 ? -12.299 -8.846 -9.111 1.00 88.44 105 ALA A N 1
ATOM 855 C CA . ALA A 1 105 ? -12.853 -9.081 -10.441 1.00 88.44 105 ALA A CA 1
ATOM 856 C C . ALA A 1 105 ? -12.644 -7.890 -11.395 1.00 88.44 105 ALA A C 1
ATOM 858 O O . ALA A 1 105 ? -12.610 -8.091 -12.606 1.00 88.44 105 ALA A O 1
ATOM 859 N N . ARG A 1 106 ? -12.486 -6.665 -10.874 1.00 82.56 106 ARG A N 1
ATOM 860 C CA . ARG A 1 106 ? -12.294 -5.460 -11.697 1.00 82.56 106 ARG A CA 1
ATOM 861 C C . ARG A 1 106 ? -10.885 -5.341 -12.263 1.00 82.56 106 ARG A C 1
ATOM 863 O O . ARG A 1 106 ? -10.725 -4.730 -13.311 1.00 82.56 106 ARG A O 1
ATOM 870 N N . THR A 1 107 ? -9.882 -5.898 -11.587 1.00 80.50 107 THR A N 1
ATOM 871 C CA . THR A 1 107 ? -8.466 -5.791 -11.980 1.00 80.50 107 THR A CA 1
ATOM 872 C C . THR A 1 107 ? -8.017 -6.886 -12.940 1.00 80.50 107 THR A C 1
ATOM 874 O O . THR A 1 107 ? -6.951 -6.768 -13.528 1.00 80.50 107 THR A O 1
ATOM 877 N N . LYS A 1 108 ? -8.807 -7.951 -13.107 1.00 81.88 108 LYS A N 1
ATOM 878 C CA . LYS A 1 108 ? -8.353 -9.202 -13.728 1.00 81.88 108 LYS A CA 1
ATOM 879 C C . LYS A 1 108 ? -7.922 -9.085 -15.196 1.00 81.88 108 LYS A C 1
ATOM 881 O O . LYS A 1 108 ? -7.018 -9.807 -15.610 1.00 81.88 108 LYS A O 1
ATOM 886 N N . ASP A 1 109 ? -8.583 -8.223 -15.960 1.00 87.38 109 ASP A N 1
ATOM 887 C CA . ASP A 1 109 ? -8.427 -8.157 -17.418 1.00 87.38 109 ASP A CA 1
ATOM 888 C C . ASP A 1 109 ? -7.631 -6.927 -17.886 1.00 87.38 109 ASP A C 1
ATOM 890 O O . ASP A 1 109 ? -7.572 -6.672 -19.083 1.00 87.38 109 ASP A O 1
ATOM 894 N N . LEU A 1 110 ? -7.037 -6.162 -16.962 1.00 92.56 110 LEU A N 1
ATOM 895 C CA . LEU A 1 110 ? -6.244 -4.973 -17.277 1.00 92.56 110 LEU A CA 1
ATOM 896 C C . LEU A 1 110 ? -4.750 -5.306 -17.216 1.00 92.56 110 LEU A C 1
ATOM 898 O O . LEU A 1 110 ? -4.292 -5.838 -16.205 1.00 92.56 110 LEU A O 1
ATOM 902 N N . ARG A 1 111 ? -4.004 -4.971 -18.270 1.00 94.94 111 ARG A N 1
ATOM 903 C CA . ARG A 1 111 ? -2.552 -5.170 -18.367 1.00 94.94 111 ARG A CA 1
ATOM 904 C C . ARG A 1 111 ? -1.788 -3.861 -18.407 1.00 94.94 111 ARG A C 1
ATOM 906 O O . ARG A 1 111 ? -2.355 -2.801 -18.678 1.00 94.94 111 ARG A O 1
ATOM 913 N N . ASP A 1 112 ? -0.487 -3.939 -18.151 1.00 96.31 112 ASP A N 1
ATOM 914 C CA . ASP A 1 112 ? 0.415 -2.793 -18.238 1.00 96.31 112 ASP A CA 1
ATOM 915 C C . ASP A 1 112 ? 0.364 -2.127 -19.627 1.00 96.31 112 ASP A C 1
ATOM 917 O O . ASP A 1 112 ? 0.504 -0.905 -19.719 1.00 96.31 112 ASP A O 1
ATOM 921 N N . GLU A 1 113 ? 0.138 -2.888 -20.705 1.00 95.06 113 GLU A N 1
ATOM 922 C CA . GLU A 1 113 ? 0.022 -2.372 -22.079 1.00 95.06 113 GLU A CA 1
ATOM 923 C C . GLU A 1 113 ? -1.303 -1.650 -22.360 1.00 95.06 113 GLU A C 1
ATOM 925 O O . GLU A 1 113 ? -1.361 -0.836 -23.278 1.00 95.06 113 GLU A O 1
ATOM 930 N N . ASP A 1 114 ? -2.348 -1.908 -21.570 1.00 95.75 114 ASP A N 1
ATOM 931 C CA . ASP A 1 114 ? -3.683 -1.326 -21.766 1.00 95.75 114 ASP A CA 1
ATOM 932 C C . ASP A 1 114 ? -3.813 0.086 -21.171 1.00 95.75 114 ASP A C 1
ATOM 934 O O . ASP A 1 114 ? -4.864 0.727 -21.284 1.00 95.75 114 ASP A O 1
ATOM 938 N N . VAL A 1 115 ? -2.770 0.570 -20.488 1.00 96.56 115 VAL A N 1
ATOM 939 C CA . VAL A 1 115 ? -2.776 1.848 -19.771 1.00 96.56 115 VAL A CA 1
ATOM 940 C C . VAL A 1 115 ? -1.571 2.711 -20.131 1.00 96.56 115 VAL A C 1
ATOM 942 O O . VAL A 1 115 ? -0.459 2.225 -20.333 1.00 96.56 115 VAL A O 1
ATOM 945 N N . GLU A 1 116 ? -1.789 4.025 -20.133 1.00 97.00 116 GLU A N 1
ATOM 946 C CA . GLU A 1 116 ? -0.742 5.043 -20.328 1.00 97.00 116 GLU A CA 1
ATOM 947 C C . GLU A 1 116 ? -0.165 5.563 -18.999 1.00 97.00 116 GLU A C 1
ATOM 949 O O . GLU A 1 116 ? 0.901 6.177 -18.956 1.00 97.00 116 GLU A O 1
ATOM 954 N N . VAL A 1 117 ? -0.865 5.284 -17.896 1.00 98.00 117 VAL A N 1
ATOM 955 C CA . VAL A 1 117 ? -0.586 5.831 -16.567 1.00 98.00 117 VAL A CA 1
ATOM 956 C C . VAL A 1 117 ? -0.446 4.698 -15.559 1.00 98.00 117 VAL A C 1
ATOM 958 O O . VAL A 1 117 ? -1.291 3.804 -15.490 1.00 98.00 117 VAL A O 1
ATOM 961 N N . PHE A 1 118 ? 0.592 4.769 -14.735 1.00 98.44 118 PHE A N 1
ATOM 962 C CA . PHE A 1 118 ? 0.746 3.997 -13.503 1.00 98.44 118 PHE A CA 1
ATOM 963 C C . PHE A 1 118 ? 0.493 4.884 -12.284 1.00 98.44 118 PHE A C 1
ATOM 965 O O . PHE A 1 118 ? 0.300 6.092 -12.408 1.00 98.44 118 PHE A O 1
ATOM 972 N N . TYR A 1 119 ? 0.493 4.295 -11.091 1.00 98.12 119 TYR A N 1
ATOM 973 C CA . TYR A 1 119 ? 0.284 5.046 -9.856 1.00 98.12 119 TYR A CA 1
ATOM 974 C C . TYR A 1 119 ? 1.437 4.865 -8.885 1.00 98.12 119 TYR A C 1
ATOM 976 O O . TYR A 1 119 ? 1.854 3.751 -8.583 1.00 98.12 119 TYR A O 1
ATOM 984 N N . GLY A 1 120 ? 1.947 5.983 -8.386 1.00 97.31 120 GLY A N 1
ATOM 985 C CA . GLY A 1 120 ? 2.941 6.027 -7.332 1.00 97.31 120 GLY A CA 1
ATOM 986 C C . GLY A 1 120 ? 2.302 5.979 -5.949 1.00 97.31 120 GLY A C 1
ATOM 987 O O . GLY A 1 120 ? 1.144 6.360 -5.786 1.00 97.31 120 GLY A O 1
ATOM 988 N N . CYS A 1 121 ? 3.052 5.540 -4.940 1.00 96.88 121 CYS A N 1
ATOM 989 C CA . CYS A 1 121 ? 2.647 5.655 -3.543 1.00 96.88 121 CYS A CA 1
ATOM 990 C C . CYS A 1 121 ? 3.846 5.920 -2.616 1.00 96.88 121 CYS A C 1
ATOM 992 O O . CYS A 1 121 ? 4.812 5.152 -2.592 1.00 96.88 121 CYS A O 1
ATOM 994 N N . THR A 1 122 ? 3.761 6.993 -1.825 1.00 95.75 122 THR A N 1
ATOM 995 C CA . THR A 1 122 ? 4.771 7.436 -0.837 1.00 95.75 122 THR A CA 1
ATOM 996 C C . THR A 1 122 ? 4.293 7.311 0.610 1.00 95.75 122 THR A C 1
ATOM 998 O O . THR A 1 122 ? 4.982 7.722 1.538 1.00 95.75 122 THR A O 1
ATOM 1001 N N . LEU A 1 123 ? 3.140 6.682 0.839 1.00 93.75 123 LEU A N 1
ATOM 1002 C CA . LEU A 1 123 ? 2.502 6.546 2.154 1.00 93.75 123 LEU A CA 1
ATOM 1003 C C . LEU A 1 123 ? 3.432 5.937 3.224 1.00 93.75 123 LEU A C 1
ATOM 1005 O O . LEU A 1 123 ? 3.371 6.297 4.397 1.00 93.75 123 LEU A O 1
ATOM 1009 N N . CYS A 1 124 ? 4.349 5.059 2.813 1.00 95.25 124 CYS A N 1
ATOM 1010 C CA . CYS A 1 124 ? 5.310 4.401 3.698 1.00 95.25 124 CYS A CA 1
ATOM 1011 C C . CYS A 1 124 ? 6.628 5.171 3.911 1.00 95.25 124 CYS A C 1
ATOM 1013 O O . CYS A 1 124 ? 7.503 4.683 4.630 1.00 95.25 124 CYS A O 1
ATOM 1015 N N . GLN A 1 125 ? 6.791 6.367 3.332 1.00 94.81 125 GLN A N 1
ATOM 1016 C CA . GLN A 1 125 ? 7.996 7.184 3.530 1.00 94.81 125 GLN A CA 1
ATOM 1017 C C . GLN A 1 125 ? 8.150 7.711 4.961 1.00 94.81 125 GLN A C 1
ATOM 1019 O O . GLN A 1 125 ? 9.246 8.091 5.360 1.00 94.81 125 GLN A O 1
ATOM 1024 N N . SER A 1 126 ? 7.090 7.649 5.769 1.00 90.31 126 SER A N 1
ATOM 1025 C CA . SER A 1 126 ? 7.149 7.930 7.208 1.00 90.31 126 SER A CA 1
ATOM 1026 C C . SER A 1 126 ? 8.117 7.015 7.971 1.00 90.31 126 SER A C 1
ATOM 1028 O O . SER A 1 126 ? 8.629 7.415 9.014 1.00 90.31 126 SER A O 1
ATOM 1030 N N . PHE A 1 127 ? 8.399 5.813 7.456 1.00 89.00 127 PHE A N 1
ATOM 1031 C CA . PHE A 1 127 ? 9.350 4.866 8.052 1.00 89.00 127 PHE A CA 1
ATOM 1032 C C . PHE A 1 127 ? 10.422 4.349 7.082 1.00 89.00 127 PHE A C 1
ATOM 1034 O O . PHE A 1 127 ? 11.460 3.873 7.537 1.00 89.00 127 PHE A O 1
ATOM 1041 N N . ALA A 1 128 ? 10.218 4.468 5.767 1.00 94.69 128 ALA A N 1
ATOM 1042 C CA . ALA A 1 128 ? 11.217 4.164 4.741 1.00 94.69 128 ALA A CA 1
ATOM 1043 C C . ALA A 1 128 ? 11.371 5.363 3.781 1.00 94.69 128 ALA A C 1
ATOM 1045 O O . ALA A 1 128 ? 10.775 5.351 2.703 1.00 94.69 128 ALA A O 1
ATOM 1046 N N . PRO A 1 129 ? 12.141 6.407 4.155 1.00 94.81 129 PRO A N 1
ATOM 1047 C CA . PRO A 1 129 ? 12.095 7.721 3.500 1.00 94.81 129 PRO A CA 1
ATOM 1048 C C . PRO A 1 129 ? 12.407 7.732 2.002 1.00 94.81 129 PRO A C 1
ATOM 1050 O O . PRO A 1 129 ? 11.915 8.594 1.286 1.00 94.81 129 PRO A O 1
ATOM 1053 N N . THR A 1 130 ? 13.209 6.783 1.521 1.00 95.56 130 THR A N 1
ATOM 1054 C CA . THR A 1 130 ? 13.598 6.687 0.107 1.00 95.56 130 THR A CA 1
ATOM 1055 C C . THR A 1 130 ? 12.710 5.737 -0.701 1.00 95.56 130 THR A C 1
ATOM 1057 O O . THR A 1 130 ? 12.843 5.669 -1.919 1.00 95.56 130 THR A O 1
ATOM 1060 N N . ASN A 1 131 ? 11.797 4.996 -0.060 1.00 95.62 131 ASN A N 1
ATOM 1061 C CA . ASN A 1 131 ? 10.941 4.027 -0.741 1.00 95.62 131 ASN A CA 1
ATOM 1062 C C . ASN A 1 131 ? 9.844 4.725 -1.550 1.00 95.62 131 ASN A C 1
ATOM 1064 O O . ASN A 1 131 ? 9.175 5.637 -1.060 1.00 95.62 131 ASN A O 1
ATOM 1068 N N . VAL A 1 132 ? 9.582 4.212 -2.750 1.00 95.38 132 VAL A N 1
ATOM 1069 C CA . VAL A 1 132 ? 8.484 4.654 -3.614 1.00 95.38 132 VAL A CA 1
ATOM 1070 C C . VAL A 1 132 ? 7.844 3.417 -4.216 1.00 95.38 132 VAL A C 1
ATOM 1072 O O . VAL A 1 132 ? 8.532 2.628 -4.853 1.00 95.38 132 VAL A O 1
ATOM 1075 N N . CYS A 1 133 ? 6.540 3.240 -4.005 1.00 97.06 133 CYS A N 1
ATOM 1076 C CA . CYS A 1 133 ? 5.771 2.196 -4.673 1.00 97.06 133 CYS A CA 1
ATOM 1077 C C . CYS A 1 133 ? 5.335 2.639 -6.065 1.00 97.06 133 CYS A C 1
ATOM 1079 O O . CYS A 1 133 ? 4.833 3.747 -6.203 1.00 97.06 133 CYS A O 1
ATOM 1081 N N . VAL A 1 134 ? 5.469 1.763 -7.056 1.00 97.88 134 VAL A N 1
ATOM 1082 C CA . VAL A 1 134 ? 4.900 1.889 -8.398 1.00 97.88 134 VAL A CA 1
ATOM 1083 C C . VAL A 1 134 ? 3.907 0.751 -8.577 1.00 97.88 134 VAL A C 1
ATOM 1085 O O . VAL A 1 134 ? 4.264 -0.424 -8.501 1.00 97.88 134 VAL A O 1
ATOM 1088 N N . VAL A 1 135 ? 2.648 1.122 -8.764 1.00 97.31 135 VAL A N 1
ATOM 1089 C CA . VAL A 1 135 ? 1.505 0.229 -8.910 1.00 97.31 135 VAL A CA 1
ATOM 1090 C C . VAL A 1 135 ? 1.054 0.268 -10.362 1.00 97.31 135 VAL A C 1
ATOM 1092 O O . VAL A 1 135 ? 0.698 1.327 -10.890 1.00 97.31 135 VAL A O 1
ATOM 1095 N N . SER A 1 136 ? 1.055 -0.898 -10.992 1.00 96.94 136 SER A N 1
ATOM 1096 C CA . SER A 1 136 ? 0.603 -1.106 -12.364 1.00 96.94 136 SER A CA 1
ATOM 1097 C C . SER A 1 136 ? -0.507 -2.165 -12.390 1.00 96.94 136 SER A C 1
ATOM 1099 O O . SER A 1 136 ? -0.749 -2.819 -11.368 1.00 96.94 136 SER A O 1
ATOM 1101 N N . PRO A 1 137 ? -1.235 -2.331 -13.506 1.00 95.69 137 PRO A N 1
ATOM 1102 C CA . PRO A 1 137 ? -2.226 -3.397 -13.617 1.00 95.69 137 PRO A CA 1
ATOM 1103 C C . PRO A 1 137 ? -1.654 -4.794 -13.332 1.00 95.69 137 PRO A C 1
ATOM 1105 O O . PRO A 1 137 ? -2.267 -5.549 -12.577 1.00 95.69 137 PRO A O 1
ATOM 1108 N N . ASP A 1 138 ? -0.449 -5.101 -13.825 1.00 94.88 138 ASP A N 1
ATOM 1109 C CA . ASP A 1 138 ? 0.205 -6.395 -13.587 1.00 94.88 138 ASP A CA 1
ATOM 1110 C C . ASP A 1 138 ? 1.018 -6.451 -12.279 1.00 94.88 138 ASP A C 1
ATOM 1112 O O . ASP A 1 138 ? 1.558 -7.502 -11.921 1.00 94.88 138 ASP A O 1
ATOM 1116 N N . ARG A 1 139 ? 1.090 -5.348 -11.522 1.00 94.44 139 ARG A N 1
ATOM 1117 C CA . ARG A 1 139 ? 1.845 -5.271 -10.267 1.00 94.44 139 ARG A CA 1
ATOM 1118 C C . ARG A 1 139 ? 1.103 -4.491 -9.185 1.00 94.44 139 ARG A C 1
ATOM 1120 O O . ARG A 1 139 ? 1.197 -3.267 -9.083 1.00 94.44 139 ARG A O 1
ATOM 1127 N N . VAL A 1 140 ? 0.436 -5.234 -8.300 1.00 94.19 140 VAL A N 1
ATOM 1128 C CA . VAL A 1 140 ? -0.109 -4.697 -7.044 1.00 94.19 140 VAL A CA 1
ATOM 1129 C C . VAL A 1 140 ? 1.013 -4.150 -6.153 1.00 94.19 140 VAL A C 1
ATOM 1131 O O . VAL A 1 140 ? 2.164 -4.590 -6.226 1.00 94.19 140 VAL A O 1
ATOM 1134 N N . SER A 1 141 ? 0.685 -3.193 -5.285 1.00 95.38 141 SER A N 1
ATOM 1135 C CA . SER A 1 141 ? 1.627 -2.708 -4.279 1.00 95.38 141 SER A CA 1
ATOM 1136 C C . SER A 1 141 ? 2.156 -3.843 -3.394 1.00 95.38 141 SER A C 1
ATOM 1138 O O . SER A 1 141 ? 1.456 -4.809 -3.099 1.00 95.38 141 SER A O 1
ATOM 1140 N N . LEU A 1 142 ? 3.386 -3.696 -2.894 1.00 95.19 142 LEU A N 1
ATOM 1141 C CA . LEU A 1 142 ? 4.040 -4.711 -2.052 1.00 95.19 142 LEU A CA 1
ATOM 1142 C C . LEU A 1 142 ? 3.272 -5.060 -0.764 1.00 95.19 142 LEU A C 1
ATOM 1144 O O . LEU A 1 142 ? 3.494 -6.120 -0.189 1.00 95.19 142 LEU A O 1
ATOM 1148 N N . CYS A 1 143 ? 2.386 -4.174 -0.300 1.00 95.69 143 CYS A N 1
ATOM 1149 C CA . CYS A 1 143 ? 1.535 -4.419 0.863 1.00 95.69 143 CYS A CA 1
ATOM 1150 C C . CYS A 1 143 ? 0.236 -5.173 0.536 1.00 95.69 143 CYS A C 1
ATOM 1152 O O . CYS A 1 143 ? -0.594 -5.326 1.429 1.00 95.69 143 CYS A O 1
ATOM 1154 N N . GLY A 1 144 ? 0.017 -5.528 -0.735 1.00 94.56 144 GLY A N 1
ATOM 1155 C CA . GLY A 1 144 ? -1.156 -6.255 -1.234 1.00 94.56 144 GLY A CA 1
ATOM 1156 C C . GLY A 1 144 ? -2.454 -5.443 -1.286 1.00 94.56 144 GLY A C 1
ATOM 1157 O O . GLY A 1 144 ? -3.475 -5.924 -1.766 1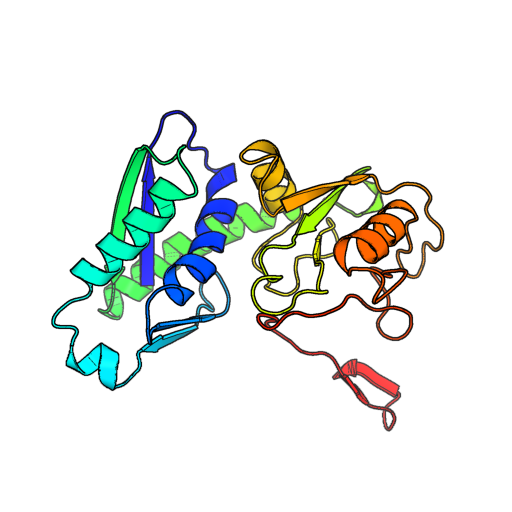.00 94.56 144 GLY A O 1
ATOM 1158 N N . ALA A 1 145 ? -2.436 -4.202 -0.797 1.00 94.88 145 ALA A N 1
ATOM 1159 C CA . ALA A 1 145 ? -3.646 -3.451 -0.466 1.00 94.88 145 ALA A CA 1
ATOM 1160 C C . ALA A 1 145 ? -4.019 -2.350 -1.469 1.00 94.88 145 ALA A C 1
ATOM 1162 O O . ALA A 1 145 ? -5.027 -1.677 -1.275 1.00 94.88 145 ALA A O 1
ATOM 1163 N N . ILE A 1 146 ? -3.168 -2.093 -2.467 1.00 94.19 146 ILE A N 1
ATOM 1164 C CA . ILE A 1 146 ? -3.377 -1.034 -3.460 1.00 94.19 146 ILE A CA 1
ATOM 1165 C C . ILE A 1 146 ? -3.132 -1.636 -4.838 1.00 94.19 146 ILE A C 1
ATOM 1167 O O . ILE A 1 146 ? -1.987 -1.898 -5.212 1.00 94.19 146 ILE A O 1
ATOM 1171 N N . ASN A 1 147 ? -4.207 -1.849 -5.587 1.00 94.50 147 ASN A N 1
ATOM 1172 C CA . ASN A 1 147 ? -4.142 -2.149 -7.012 1.00 94.50 147 ASN A CA 1
ATOM 1173 C C . ASN A 1 147 ? -4.190 -0.855 -7.850 1.00 94.50 147 ASN A C 1
ATOM 1175 O O . ASN A 1 147 ? -4.307 0.255 -7.324 1.00 94.50 147 ASN A O 1
ATOM 1179 N N . TRP A 1 148 ? -4.110 -0.994 -9.173 1.00 95.62 148 TRP A N 1
ATOM 1180 C CA . TRP A 1 148 ? -4.113 0.144 -10.094 1.00 95.62 148 TRP A CA 1
ATOM 1181 C C . TRP A 1 148 ? -5.368 1.031 -9.985 1.00 95.62 148 TRP A C 1
ATOM 1183 O O . TRP A 1 148 ? -5.261 2.258 -9.988 1.00 95.62 148 TRP A O 1
ATOM 1193 N N . PHE A 1 149 ? -6.560 0.441 -9.832 1.00 93.44 149 PHE A N 1
ATOM 1194 C CA . PHE A 1 149 ? -7.803 1.200 -9.662 1.00 93.44 149 PHE A CA 1
ATOM 1195 C C . PHE A 1 149 ? -7.846 1.953 -8.333 1.00 93.44 149 PHE A C 1
ATOM 1197 O O . PHE A 1 149 ? -8.347 3.076 -8.300 1.00 93.44 149 PHE A O 1
ATOM 1204 N N . ASP A 1 150 ? -7.289 1.371 -7.271 1.00 93.12 150 ASP A N 1
ATOM 1205 C CA . ASP A 1 150 ? -7.181 2.020 -5.963 1.00 93.12 150 ASP A CA 1
ATOM 1206 C C . ASP A 1 150 ? -6.245 3.233 -6.044 1.00 93.12 150 ASP A C 1
ATOM 1208 O O . ASP A 1 150 ? -6.573 4.305 -5.539 1.00 93.12 150 ASP A O 1
ATOM 1212 N N . GLY A 1 151 ? -5.107 3.091 -6.736 1.00 94.38 151 GLY A N 1
ATOM 1213 C CA . GLY A 1 151 ? -4.188 4.197 -7.018 1.00 94.38 151 GLY A CA 1
ATOM 1214 C C . GLY A 1 151 ? -4.871 5.330 -7.787 1.00 94.38 151 GLY A C 1
ATOM 1215 O O . GLY A 1 151 ? -4.773 6.494 -7.394 1.00 94.38 151 GLY A O 1
ATOM 1216 N N . ARG A 1 152 ? -5.649 4.983 -8.819 1.00 94.44 152 ARG A N 1
ATOM 1217 C CA . ARG A 1 152 ? -6.458 5.936 -9.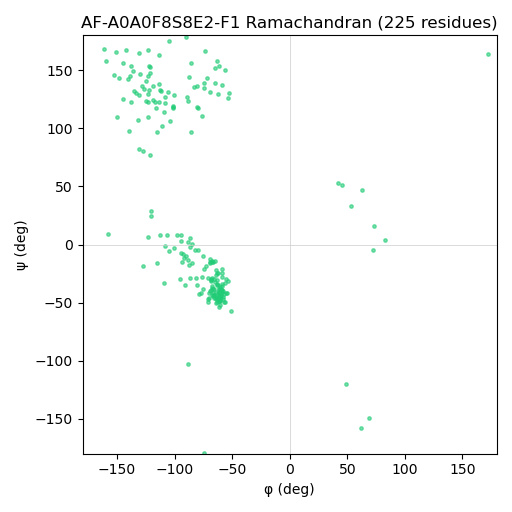590 1.00 94.44 152 ARG A CA 1
ATOM 1218 C C . ARG A 1 152 ? -7.493 6.662 -8.743 1.00 94.44 152 ARG A C 1
ATOM 1220 O O . ARG A 1 152 ? -7.637 7.876 -8.865 1.00 94.44 152 ARG A O 1
ATOM 1227 N N . ALA A 1 153 ? -8.243 5.924 -7.930 1.00 92.75 153 ALA A N 1
ATOM 1228 C CA . ALA A 1 153 ? -9.277 6.489 -7.075 1.00 92.75 153 ALA A CA 1
ATOM 1229 C C . ALA A 1 153 ? -8.666 7.424 -6.021 1.00 92.75 153 ALA A C 1
ATOM 1231 O O . ALA A 1 153 ? -9.143 8.546 -5.858 1.00 92.75 153 ALA A O 1
ATOM 1232 N N . ALA A 1 154 ? -7.568 7.004 -5.384 1.00 91.94 154 ALA A N 1
ATOM 1233 C CA . ALA A 1 154 ? -6.850 7.798 -4.393 1.00 91.94 154 ALA A CA 1
ATOM 1234 C C . ALA A 1 154 ? -6.320 9.112 -4.986 1.00 91.94 154 ALA A C 1
ATOM 1236 O O . ALA A 1 154 ? -6.656 10.175 -4.474 1.00 91.94 154 ALA A O 1
ATOM 1237 N N . ALA A 1 155 ? -5.598 9.054 -6.112 1.00 93.38 155 ALA A N 1
ATOM 1238 C CA . ALA A 1 155 ? -5.043 10.242 -6.767 1.00 93.38 155 ALA A CA 1
ATOM 1239 C C . ALA A 1 155 ? -6.124 11.215 -7.277 1.00 93.38 155 ALA A C 1
ATOM 1241 O O . ALA A 1 155 ? -5.880 12.411 -7.415 1.00 93.38 155 ALA A O 1
ATOM 1242 N N . LYS A 1 156 ? -7.330 10.714 -7.582 1.00 90.56 156 LYS A N 1
ATOM 1243 C CA . LYS A 1 156 ? -8.466 11.551 -7.993 1.00 90.56 156 LYS A CA 1
ATOM 1244 C C . LYS A 1 156 ? -9.114 12.266 -6.807 1.00 90.56 156 LYS A C 1
ATOM 1246 O O . LYS A 1 156 ? -9.516 13.417 -6.949 1.00 90.56 156 LYS A O 1
ATOM 1251 N N . VAL A 1 157 ? -9.284 11.571 -5.683 1.00 87.31 157 VAL A N 1
ATOM 1252 C CA . VAL A 1 157 ? -9.978 12.112 -4.504 1.00 87.31 157 VAL A CA 1
ATOM 1253 C C . VAL A 1 157 ? -9.080 13.008 -3.666 1.00 87.31 157 VAL A C 1
ATOM 1255 O O . VAL A 1 157 ? -9.563 14.003 -3.132 1.00 87.31 157 VAL A O 1
ATOM 1258 N N . ASP A 1 158 ? -7.792 12.688 -3.588 1.00 86.56 158 ASP A N 1
ATOM 1259 C CA . ASP A 1 158 ? -6.795 13.478 -2.875 1.00 86.56 158 ASP A CA 1
ATOM 1260 C C . ASP A 1 158 ? -5.559 13.708 -3.766 1.00 86.56 158 ASP A C 1
ATOM 1262 O O . ASP A 1 158 ? -4.580 12.966 -3.673 1.00 86.56 158 ASP A O 1
ATOM 1266 N N . PRO A 1 159 ? -5.598 14.711 -4.670 1.00 89.06 159 PRO A N 1
ATOM 1267 C CA . PRO A 1 159 ? -4.508 14.975 -5.615 1.00 89.06 159 PRO A CA 1
ATOM 1268 C C . PRO A 1 159 ? -3.173 15.357 -4.965 1.00 89.06 159 PRO A C 1
ATOM 1270 O O . PRO A 1 159 ? -2.124 15.168 -5.575 1.00 89.06 159 PRO A O 1
ATOM 1273 N N . GLU A 1 160 ? -3.213 15.893 -3.743 1.00 89.06 160 GLU A N 1
ATOM 1274 C CA . GLU A 1 160 ? -2.028 16.245 -2.945 1.00 89.06 160 GLU A CA 1
ATOM 1275 C C . GLU A 1 160 ? -1.632 15.114 -1.976 1.00 89.06 160 GLU A C 1
ATOM 1277 O O . GLU A 1 160 ? -0.706 15.257 -1.173 1.00 89.06 160 GLU A O 1
ATOM 1282 N N . GLY A 1 161 ? -2.347 13.990 -2.041 1.00 89.81 161 GLY A N 1
ATOM 1283 C CA . GLY A 1 161 ? -2.153 12.828 -1.197 1.00 89.81 161 GLY A CA 1
ATOM 1284 C C . GLY A 1 161 ? -0.917 12.001 -1.561 1.00 89.81 161 GLY A C 1
ATOM 1285 O O . GLY A 1 161 ? -0.173 12.294 -2.500 1.00 89.81 161 GLY A O 1
ATOM 1286 N N . PRO A 1 162 ? -0.678 10.903 -0.824 1.00 92.88 162 PRO A N 1
ATOM 1287 C CA . PRO A 1 162 ? 0.508 10.081 -1.025 1.00 92.88 162 PRO A CA 1
ATOM 1288 C C . PRO A 1 162 ? 0.441 9.187 -2.270 1.00 92.88 162 PRO A C 1
ATOM 1290 O O . PRO A 1 162 ? 1.454 8.581 -2.620 1.00 92.88 162 PRO A O 1
ATOM 1293 N N . GLN A 1 163 ? -0.716 9.078 -2.931 1.00 95.38 163 GLN A N 1
ATOM 1294 C CA . GLN A 1 163 ? -0.871 8.388 -4.209 1.00 95.38 163 GLN A CA 1
ATOM 1295 C C . GLN A 1 163 ? -1.043 9.389 -5.347 1.00 95.38 163 GLN A C 1
ATOM 1297 O O . GLN A 1 163 ? -1.885 10.276 -5.277 1.00 95.38 163 GLN A O 1
ATOM 1302 N N . PHE A 1 164 ? -0.280 9.210 -6.420 1.00 97.19 164 PHE A N 1
ATOM 1303 C CA . PHE A 1 164 ? -0.214 10.157 -7.534 1.00 97.19 164 PHE A CA 1
ATOM 1304 C C . PHE A 1 164 ? -0.041 9.426 -8.865 1.00 97.19 164 PHE A C 1
ATOM 1306 O O . PHE A 1 164 ? 0.442 8.295 -8.911 1.00 97.19 164 PHE A O 1
ATOM 1313 N N . ALA A 1 165 ? -0.444 10.070 -9.957 1.00 97.88 165 ALA A N 1
ATOM 1314 C CA . ALA A 1 165 ? -0.272 9.531 -11.302 1.00 97.88 165 ALA A CA 1
ATOM 1315 C C . ALA A 1 165 ? 1.201 9.573 -11.744 1.00 97.88 165 ALA A C 1
ATOM 1317 O O . ALA A 1 165 ? 1.928 10.525 -11.454 1.00 97.88 165 ALA A O 1
ATOM 1318 N N . ILE A 1 166 ? 1.616 8.544 -12.476 1.00 98.19 166 ILE A N 1
ATOM 1319 C CA . ILE A 1 166 ? 2.909 8.434 -13.145 1.00 98.19 166 ILE A CA 1
ATOM 1320 C C . ILE A 1 166 ? 2.625 8.191 -14.624 1.00 98.19 166 ILE A C 1
ATOM 1322 O O . ILE A 1 166 ? 2.167 7.113 -14.999 1.00 98.19 166 ILE A O 1
ATOM 1326 N N . GLU A 1 167 ? 2.908 9.178 -15.467 1.00 98.12 167 GLU A N 1
ATOM 1327 C CA . GLU A 1 167 ? 2.941 8.968 -16.916 1.00 98.12 167 GLU A CA 1
ATOM 1328 C C . GLU A 1 167 ? 4.042 7.951 -17.240 1.00 98.12 167 GLU A C 1
ATOM 1330 O O . GLU A 1 167 ? 5.176 8.113 -16.781 1.00 98.12 167 GLU A O 1
ATOM 1335 N N . LYS A 1 168 ? 3.738 6.899 -18.013 1.00 97.31 168 LYS A N 1
ATOM 1336 C CA . LYS A 1 168 ? 4.722 5.840 -18.316 1.00 97.31 168 LYS A CA 1
ATOM 1337 C C . LYS A 1 168 ? 5.958 6.390 -19.031 1.00 97.31 168 LYS A C 1
ATOM 1339 O O . LYS A 1 168 ? 7.083 6.004 -18.716 1.00 97.31 168 LYS A O 1
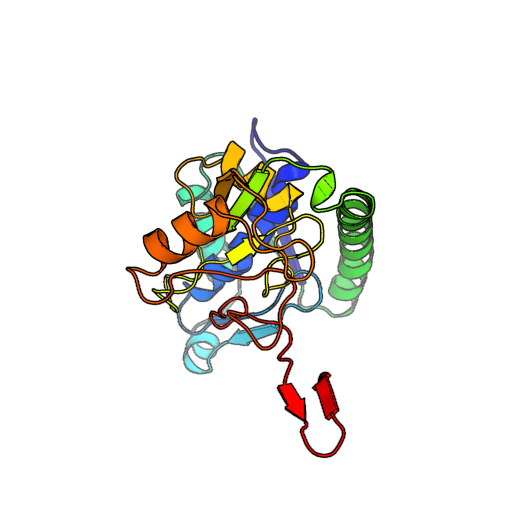ATOM 1344 N N . GLY A 1 169 ? 5.762 7.319 -19.963 1.00 97.38 169 GLY A N 1
ATOM 1345 C CA . GLY A 1 169 ? 6.833 7.792 -20.837 1.00 97.38 169 GLY A CA 1
ATOM 1346 C C . GLY A 1 169 ? 7.283 6.709 -21.822 1.00 97.38 169 GLY A C 1
ATOM 1347 O O . GLY A 1 169 ? 6.486 5.876 -22.252 1.00 97.38 169 GLY A O 1
ATOM 1348 N N . GLU A 1 170 ? 8.558 6.727 -22.201 1.00 97.94 170 GLU A N 1
ATOM 1349 C CA . GLU A 1 170 ? 9.118 5.769 -23.156 1.00 97.94 170 GLU A CA 1
ATOM 1350 C C . GLU A 1 170 ? 9.310 4.393 -22.508 1.00 97.94 170 GLU A C 1
ATOM 1352 O O . GLU A 1 170 ? 9.851 4.281 -21.406 1.00 97.94 170 GLU A O 1
ATOM 1357 N N . LEU A 1 171 ? 8.905 3.334 -23.214 1.00 98.00 171 LEU A N 1
ATOM 1358 C CA . LEU A 1 171 ? 9.251 1.958 -22.862 1.00 98.00 171 LEU A CA 1
ATOM 1359 C C . LEU A 1 171 ? 10.704 1.687 -23.269 1.00 98.00 171 LEU A C 1
ATOM 1361 O O . LEU A 1 171 ? 11.016 1.610 -24.457 1.00 98.00 171 LEU A O 1
ATOM 1365 N N . LEU A 1 172 ? 11.580 1.541 -22.278 1.00 98.31 172 LEU A N 1
ATOM 1366 C CA . LEU A 1 172 ? 13.020 1.353 -22.466 1.00 98.31 172 LEU A CA 1
ATOM 1367 C C . LEU A 1 172 ? 13.399 -0.131 -22.557 1.00 98.31 172 LEU A C 1
ATOM 1369 O O . LEU A 1 172 ? 14.299 -0.494 -23.313 1.00 98.31 172 LEU A O 1
ATOM 1373 N N . ASP A 1 173 ? 12.697 -0.991 -21.815 1.00 97.50 173 ASP A N 1
ATOM 1374 C CA . ASP A 1 173 ? 12.877 -2.444 -21.854 1.00 97.50 173 ASP A CA 1
ATOM 1375 C C . ASP A 1 173 ? 11.560 -3.167 -21.540 1.00 97.50 173 ASP A C 1
ATOM 1377 O O . ASP A 1 173 ? 11.088 -3.175 -20.402 1.00 97.50 173 ASP A O 1
ATOM 1381 N N . ALA A 1 174 ? 10.985 -3.807 -22.559 1.00 95.75 174 ALA A N 1
ATOM 1382 C CA . ALA A 1 174 ? 9.737 -4.558 -22.448 1.00 95.75 174 ALA A CA 1
ATOM 1383 C C . ALA A 1 174 ? 9.857 -5.823 -21.583 1.00 95.75 174 ALA A C 1
ATOM 1385 O O . ALA A 1 174 ? 8.877 -6.228 -20.969 1.00 95.75 174 ALA A O 1
ATOM 1386 N N . ASN A 1 175 ? 11.041 -6.443 -21.503 1.00 95.12 175 ASN A N 1
ATOM 1387 C CA . ASN A 1 175 ? 11.215 -7.682 -20.740 1.00 95.12 175 ASN A CA 1
ATOM 1388 C C . ASN A 1 175 ? 11.244 -7.415 -19.235 1.00 95.12 175 ASN A C 1
ATOM 1390 O O . ASN A 1 175 ? 10.731 -8.208 -18.453 1.00 95.12 175 ASN A O 1
ATOM 1394 N N . THR A 1 176 ? 11.870 -6.308 -18.829 1.00 96.69 176 THR A N 1
ATOM 1395 C CA . THR A 1 176 ? 12.009 -5.946 -17.412 1.00 96.69 176 THR A CA 1
ATOM 1396 C C . THR A 1 176 ? 11.004 -4.892 -16.953 1.00 96.69 176 THR A C 1
ATOM 1398 O O . THR A 1 176 ? 10.961 -4.573 -15.764 1.00 96.69 176 THR A O 1
ATOM 1401 N N . GLY A 1 177 ? 10.175 -4.369 -17.862 1.00 97.12 177 GLY A N 1
ATOM 1402 C CA . GLY A 1 177 ? 9.217 -3.305 -17.571 1.00 97.12 177 GLY A CA 1
ATOM 1403 C C . GLY A 1 177 ? 9.914 -2.014 -17.143 1.00 97.12 177 GLY A C 1
ATOM 1404 O O . GLY A 1 177 ? 9.554 -1.442 -16.114 1.00 97.12 177 GLY A O 1
ATOM 1405 N N . GLU A 1 178 ? 10.952 -1.596 -17.874 1.00 98.12 178 GLU A N 1
ATOM 1406 C CA . GLU A 1 178 ? 11.639 -0.321 -17.640 1.00 98.12 178 GLU A CA 1
ATOM 1407 C C . GLU A 1 178 ? 10.958 0.797 -18.433 1.00 98.12 178 GLU A C 1
ATOM 1409 O O . GLU A 1 178 ? 10.862 0.732 -19.660 1.00 98.12 178 GLU A O 1
ATOM 1414 N N . TYR A 1 179 ? 10.530 1.841 -17.729 1.00 98.50 179 TYR A N 1
ATOM 1415 C CA . TYR A 1 179 ? 9.818 2.981 -18.295 1.00 98.50 179 TYR A CA 1
ATOM 1416 C C . TYR A 1 179 ? 10.491 4.284 -17.865 1.00 98.50 179 TYR A C 1
ATOM 1418 O O . TYR A 1 179 ? 10.834 4.449 -16.691 1.00 98.50 179 TYR A O 1
ATOM 1426 N N . SER A 1 180 ? 10.664 5.232 -18.787 1.00 98.38 180 SER A N 1
ATOM 1427 C CA . SER A 1 180 ? 11.378 6.479 -18.490 1.00 98.38 180 SER A CA 1
ATOM 1428 C C . SER A 1 180 ? 10.693 7.296 -17.388 1.00 98.38 180 SER A C 1
ATOM 1430 O O . SER A 1 180 ? 11.365 7.782 -16.481 1.00 98.38 180 SER A O 1
ATOM 1432 N N . GLY A 1 181 ? 9.358 7.380 -17.399 1.00 98.19 181 GLY A N 1
ATOM 1433 C CA . GLY A 1 181 ? 8.605 8.123 -16.385 1.00 98.19 181 GLY A CA 1
ATOM 1434 C C . GLY A 1 181 ? 8.663 7.477 -14.998 1.00 98.19 181 GLY A C 1
ATOM 1435 O O . GLY A 1 181 ? 8.693 8.174 -13.983 1.00 98.19 181 GLY A O 1
ATOM 1436 N N . VAL A 1 182 ? 8.775 6.146 -14.939 1.00 98.25 182 VAL A N 1
ATOM 1437 C CA . VAL A 1 182 ? 9.018 5.421 -13.682 1.00 98.25 182 VAL A CA 1
ATOM 1438 C C . VAL A 1 182 ? 10.407 5.748 -13.129 1.00 98.25 182 VAL A C 1
ATOM 1440 O O . VAL A 1 182 ? 10.538 6.000 -11.931 1.00 98.25 182 VAL A O 1
ATOM 1443 N N . ASN A 1 183 ? 11.426 5.809 -13.988 1.00 98.19 183 ASN A N 1
ATOM 1444 C CA . ASN A 1 183 ? 12.792 6.155 -13.590 1.00 98.19 183 ASN A CA 1
ATOM 1445 C C . ASN A 1 183 ? 12.897 7.596 -13.058 1.00 98.19 183 ASN A C 1
ATOM 1447 O O . ASN A 1 183 ? 13.530 7.837 -12.028 1.00 98.19 183 ASN A O 1
ATOM 1451 N N . ASP A 1 184 ? 12.214 8.547 -13.697 1.00 97.81 184 ASP A N 1
ATOM 1452 C CA . ASP A 1 184 ? 12.180 9.940 -13.240 1.00 97.81 184 ASP A CA 1
ATOM 1453 C C . ASP A 1 184 ? 11.568 10.066 -11.838 1.00 97.81 184 ASP A C 1
ATOM 1455 O O . ASP A 1 184 ? 12.108 10.756 -10.965 1.00 97.81 184 ASP A O 1
ATOM 1459 N N . ILE A 1 185 ? 10.455 9.366 -11.596 1.00 96.75 185 ILE A N 1
ATOM 1460 C CA . ILE A 1 185 ? 9.793 9.342 -10.288 1.00 96.75 185 ILE A CA 1
ATOM 1461 C C . ILE A 1 185 ? 10.658 8.654 -9.237 1.00 96.75 185 ILE A C 1
ATOM 1463 O O . ILE A 1 185 ? 10.788 9.185 -8.131 1.00 96.75 185 ILE A O 1
ATOM 1467 N N . ALA A 1 186 ? 11.261 7.517 -9.585 1.00 96.31 186 ALA A N 1
ATOM 1468 C CA . ALA A 1 186 ? 12.183 6.782 -8.735 1.00 96.31 186 ALA A CA 1
ATOM 1469 C C . ALA A 1 186 ? 13.279 7.714 -8.203 1.00 96.31 186 ALA A C 1
ATOM 1471 O O . ALA A 1 186 ? 13.348 7.957 -7.000 1.00 96.31 186 ALA A O 1
ATOM 1472 N N . LYS A 1 187 ? 14.019 8.359 -9.108 1.00 96.94 187 LYS A N 1
ATOM 1473 C CA . LYS A 1 187 ? 15.096 9.288 -8.758 1.00 96.94 187 LYS A CA 1
ATOM 1474 C C . LYS A 1 187 ? 14.621 10.479 -7.934 1.00 96.94 187 LYS A C 1
ATOM 1476 O O . LYS A 1 187 ? 15.270 10.868 -6.960 1.00 96.94 187 LYS A O 1
ATOM 1481 N N . LYS A 1 188 ? 13.499 11.085 -8.333 1.00 96.19 188 LYS A N 1
ATOM 1482 C CA . LYS A 1 188 ? 12.953 12.280 -7.679 1.00 96.19 188 LYS A CA 1
ATOM 1483 C C . LYS A 1 188 ? 12.537 11.994 -6.238 1.00 96.19 188 LYS A C 1
ATOM 1485 O O . LYS A 1 188 ? 12.891 12.754 -5.341 1.00 96.19 188 LYS A O 1
ATOM 1490 N N . LEU A 1 189 ? 11.764 10.933 -6.020 1.00 95.94 189 LEU A N 1
ATOM 1491 C CA . LEU A 1 189 ? 11.122 10.662 -4.732 1.00 95.94 189 LEU A CA 1
ATOM 1492 C C . LEU A 1 189 ? 11.963 9.783 -3.803 1.00 95.94 189 LEU A C 1
ATOM 1494 O O . LEU A 1 189 ? 11.671 9.727 -2.612 1.00 95.94 189 LEU A O 1
ATOM 1498 N N . SER A 1 190 ? 13.034 9.169 -4.310 1.00 95.44 190 SER A N 1
ATOM 1499 C CA . SER A 1 190 ? 14.052 8.509 -3.491 1.00 95.44 190 SER A CA 1
ATOM 1500 C C . SER A 1 190 ? 15.163 9.451 -3.015 1.00 95.44 190 SER A C 1
ATOM 1502 O O . SER A 1 190 ? 16.164 8.979 -2.480 1.00 95.44 190 SER A O 1
ATOM 1504 N N . ALA A 1 191 ? 15.051 10.759 -3.276 1.00 92.31 191 ALA A N 1
ATOM 1505 C CA . ALA A 1 191 ? 16.120 11.740 -3.064 1.00 92.31 191 ALA A CA 1
ATOM 1506 C C . ALA A 1 191 ? 17.455 11.362 -3.750 1.00 92.31 191 ALA A C 1
ATOM 1508 O O . ALA A 1 191 ? 18.532 11.668 -3.242 1.00 92.31 191 ALA A O 1
ATOM 1509 N N . GLY A 1 192 ? 17.388 10.698 -4.909 1.00 92.31 192 GLY A N 1
ATOM 1510 C CA . GLY A 1 192 ? 18.559 10.272 -5.678 1.00 92.31 192 GLY A CA 1
ATOM 1511 C C . GLY A 1 192 ? 19.210 8.964 -5.223 1.00 92.31 192 GLY A C 1
ATOM 1512 O O . GLY A 1 192 ? 20.219 8.587 -5.807 1.00 92.31 192 GLY A O 1
ATOM 1513 N N . GLU A 1 193 ? 18.650 8.262 -4.229 1.00 95.50 193 GLU A N 1
ATOM 1514 C CA . GLU A 1 193 ? 19.173 6.961 -3.769 1.00 95.50 193 GLU A CA 1
ATOM 1515 C C . GLU A 1 193 ? 19.220 5.896 -4.882 1.00 95.50 193 GLU A C 1
ATOM 1517 O O . GLU A 1 193 ? 20.141 5.084 -4.929 1.00 95.50 193 GLU A O 1
ATOM 1522 N N . PHE A 1 194 ? 18.246 5.898 -5.798 1.00 94.88 194 PHE A N 1
ATOM 1523 C CA . PHE A 1 194 ? 18.238 5.019 -6.963 1.00 94.88 194 PHE A CA 1
ATOM 1524 C C . PHE A 1 194 ? 17.725 5.755 -8.202 1.00 94.88 194 PHE A C 1
ATOM 1526 O O . PHE A 1 194 ? 16.811 6.570 -8.130 1.00 94.88 194 PHE A O 1
ATOM 1533 N N . ASP A 1 195 ? 18.321 5.457 -9.357 1.00 95.56 195 ASP A N 1
ATOM 1534 C CA . ASP A 1 195 ? 18.015 6.147 -10.617 1.00 95.56 195 ASP A CA 1
ATOM 1535 C C . ASP A 1 195 ? 16.836 5.533 -11.387 1.00 95.56 195 ASP A C 1
ATOM 1537 O O . ASP A 1 195 ? 16.320 6.160 -12.310 1.00 95.56 195 ASP A O 1
ATOM 1541 N N . LYS A 1 196 ? 16.449 4.291 -11.071 1.00 96.75 196 LYS A N 1
ATOM 1542 C CA . LYS A 1 196 ? 15.464 3.531 -11.850 1.00 96.75 196 LYS A CA 1
ATOM 1543 C C . LYS A 1 196 ? 14.814 2.394 -11.078 1.00 96.75 196 LYS A C 1
ATOM 1545 O O . LYS A 1 196 ? 15.389 1.881 -10.119 1.00 96.75 196 LYS A O 1
ATOM 1550 N N . ILE A 1 197 ? 13.640 1.984 -11.554 1.00 97.25 197 ILE A N 1
ATOM 1551 C CA . ILE A 1 197 ? 12.907 0.799 -11.099 1.00 97.25 197 ILE A CA 1
ATOM 1552 C C . ILE A 1 197 ? 12.489 -0.005 -12.331 1.00 97.25 197 ILE A C 1
ATOM 1554 O O . ILE A 1 197 ? 11.854 0.526 -13.239 1.00 97.25 197 ILE A O 1
ATOM 1558 N N . LYS A 1 198 ? 12.794 -1.304 -12.325 1.00 97.69 198 LYS A N 1
ATOM 1559 C CA . LYS A 1 198 ? 12.322 -2.272 -13.318 1.00 97.69 198 LYS A CA 1
ATOM 1560 C C . LYS A 1 198 ? 11.164 -3.078 -12.740 1.00 97.69 198 LYS A C 1
ATOM 1562 O O . LYS A 1 198 ? 11.313 -3.753 -11.716 1.00 97.69 198 LYS A O 1
ATOM 1567 N N . LEU A 1 199 ? 9.985 -2.974 -13.356 1.00 96.81 199 LEU A N 1
ATOM 1568 C CA . LEU A 1 199 ? 8.754 -3.524 -12.782 1.00 96.81 199 LEU A CA 1
ATOM 1569 C C . LEU A 1 199 ? 8.723 -5.056 -12.747 1.00 96.81 199 LEU A C 1
ATOM 1571 O O . LEU A 1 199 ? 8.151 -5.624 -11.821 1.00 96.81 199 LEU A O 1
ATOM 1575 N N . HIS A 1 200 ? 9.396 -5.709 -13.687 1.00 95.69 200 HIS A N 1
ATOM 1576 C CA . HIS A 1 200 ? 9.338 -7.158 -13.892 1.00 95.69 200 HIS A CA 1
ATOM 1577 C C . HIS A 1 200 ? 10.720 -7.811 -13.752 1.00 95.69 200 HIS A C 1
ATOM 1579 O O . HIS A 1 200 ? 11.014 -8.830 -14.368 1.00 95.69 200 HIS A O 1
ATOM 1585 N N . SER A 1 201 ? 11.593 -7.211 -12.936 1.00 94.62 201 SER A N 1
ATOM 1586 C CA . SER A 1 201 ? 12.954 -7.689 -12.674 1.00 94.62 201 SER A CA 1
ATOM 1587 C C . SER A 1 201 ? 13.161 -8.019 -11.198 1.00 94.62 201 SER A C 1
ATOM 1589 O O . SER A 1 201 ? 12.777 -7.251 -10.314 1.00 94.62 201 SER A O 1
ATOM 1591 N N . PHE A 1 202 ? 13.809 -9.158 -10.938 1.00 93.88 202 PHE A N 1
ATOM 1592 C CA . PHE A 1 202 ? 14.216 -9.580 -9.594 1.00 93.88 202 PHE A CA 1
ATOM 1593 C C . PHE A 1 202 ? 15.673 -9.201 -9.269 1.00 93.88 202 PHE A C 1
ATOM 1595 O O . PHE A 1 202 ? 16.003 -8.953 -8.113 1.00 93.88 202 PHE A O 1
ATOM 1602 N N . PHE A 1 203 ? 16.547 -9.135 -10.280 1.00 93.12 203 PHE A N 1
ATOM 1603 C CA . PHE A 1 203 ? 17.998 -8.986 -10.091 1.00 93.12 203 PHE A CA 1
ATOM 1604 C C . PHE A 1 203 ? 18.548 -7.618 -10.491 1.00 93.12 203 PHE A C 1
ATOM 1606 O O . PHE A 1 203 ? 19.505 -7.144 -9.885 1.00 93.12 203 PHE A O 1
ATOM 1613 N N . ASP A 1 204 ? 17.969 -6.991 -11.513 1.00 94.69 204 ASP A N 1
ATOM 1614 C CA . ASP A 1 204 ? 18.436 -5.709 -12.042 1.00 94.69 204 ASP A CA 1
ATOM 1615 C C . ASP A 1 204 ? 17.439 -4.606 -11.690 1.00 94.69 204 ASP A 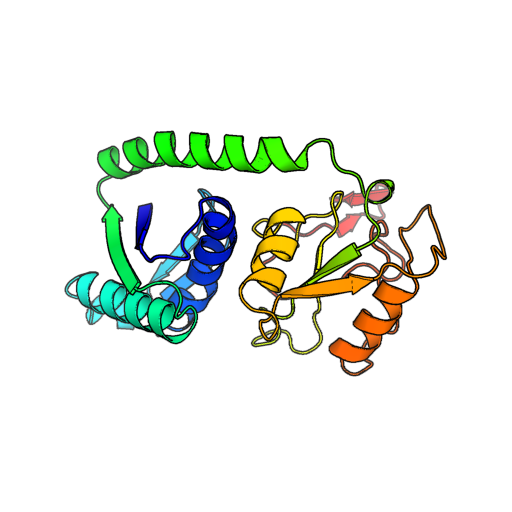C 1
ATOM 1617 O O . ASP A 1 204 ? 16.297 -4.651 -12.148 1.00 94.69 204 ASP A O 1
ATOM 1621 N N . SER A 1 205 ? 17.864 -3.655 -10.855 1.00 96.06 205 SER A N 1
ATOM 1622 C CA . SER A 1 205 ? 17.047 -2.548 -10.333 1.00 96.06 205 SER A CA 1
ATOM 1623 C C . SER A 1 205 ? 15.625 -2.965 -9.915 1.00 96.06 205 SER A C 1
ATOM 1625 O O . SER A 1 205 ? 14.651 -2.366 -10.390 1.00 96.06 205 SER A O 1
ATOM 1627 N N . PRO A 1 206 ? 15.475 -3.994 -9.051 1.00 95.06 206 PRO A N 1
ATOM 1628 C CA . PRO A 1 206 ? 14.165 -4.389 -8.574 1.00 95.06 206 PRO A CA 1
ATOM 1629 C C . PRO A 1 206 ? 13.543 -3.244 -7.780 1.00 95.06 206 PRO A C 1
ATOM 1631 O O . PRO A 1 206 ? 14.212 -2.361 -7.240 1.00 95.06 206 PRO A O 1
ATOM 1634 N N . HIS A 1 207 ? 12.229 -3.290 -7.684 1.00 94.56 207 HIS A N 1
ATOM 1635 C CA . HIS A 1 207 ? 11.482 -2.367 -6.856 1.00 94.56 207 HIS A CA 1
ATOM 1636 C C . HIS A 1 207 ? 11.920 -2.451 -5.385 1.00 94.56 207 HIS A C 1
ATOM 1638 O O . HIS A 1 207 ? 12.099 -3.542 -4.843 1.00 94.56 207 HIS A O 1
ATOM 1644 N N . THR A 1 208 ? 12.059 -1.297 -4.733 1.00 93.25 208 THR A N 1
ATOM 1645 C CA . THR A 1 208 ? 12.436 -1.214 -3.318 1.00 93.25 208 THR A CA 1
ATOM 1646 C C . THR A 1 208 ? 11.290 -1.618 -2.390 1.00 93.25 208 THR A C 1
ATOM 1648 O O . THR A 1 208 ? 10.138 -1.753 -2.810 1.00 93.25 208 THR A O 1
ATOM 1651 N N . SER A 1 209 ? 11.618 -1.838 -1.119 1.00 94.69 209 SER A N 1
ATOM 1652 C CA . SER A 1 209 ? 10.659 -2.230 -0.092 1.00 94.69 209 SER A CA 1
ATOM 1653 C C . SER A 1 209 ? 10.676 -1.245 1.063 1.00 94.69 209 SER A C 1
ATOM 1655 O O . SER A 1 209 ? 11.728 -0.746 1.458 1.00 94.69 209 SER A O 1
ATOM 1657 N N . CYS A 1 210 ? 9.504 -1.019 1.654 1.00 93.25 210 CYS A N 1
ATOM 1658 C CA . CYS A 1 210 ? 9.392 -0.319 2.923 1.00 93.25 210 CYS A CA 1
ATOM 1659 C C . CYS A 1 210 ? 9.505 -1.316 4.093 1.00 93.25 210 CYS A C 1
ATOM 1661 O O . CYS A 1 210 ? 10.590 -1.784 4.412 1.00 93.25 210 CYS A O 1
ATOM 1663 N N . GLY A 1 211 ? 8.393 -1.678 4.725 1.00 93.06 211 GLY A N 1
ATOM 1664 C CA . GLY A 1 211 ? 8.362 -2.554 5.903 1.00 93.06 211 GLY A CA 1
ATOM 1665 C C . GLY A 1 211 ? 7.023 -3.254 6.122 1.00 93.06 211 GLY A C 1
ATOM 1666 O O . GLY A 1 211 ? 6.818 -3.863 7.164 1.00 93.06 211 GLY A O 1
ATOM 1667 N N . CYS A 1 212 ? 6.106 -3.155 5.156 1.00 94.19 212 CYS A N 1
ATOM 1668 C CA . CYS A 1 212 ? 4.781 -3.778 5.215 1.00 94.19 212 CYS A CA 1
ATOM 1669 C C . CYS A 1 212 ? 4.539 -4.761 4.060 1.00 94.19 212 CYS A C 1
ATOM 1671 O O . CYS A 1 212 ? 3.392 -4.983 3.681 1.00 94.19 212 CYS A O 1
ATOM 1673 N N . PHE A 1 213 ? 5.612 -5.309 3.480 1.00 94.69 213 PHE A N 1
ATOM 1674 C CA . PHE A 1 213 ? 5.512 -6.380 2.491 1.00 94.69 213 PHE A CA 1
ATOM 1675 C C . PHE A 1 213 ? 4.929 -7.643 3.128 1.00 94.69 213 PHE A C 1
ATOM 1677 O O . PHE A 1 213 ? 5.284 -7.992 4.253 1.00 94.69 213 PHE A O 1
ATOM 1684 N N . GLU A 1 214 ? 4.041 -8.326 2.406 1.00 94.75 214 GLU A N 1
ATOM 1685 C CA . GLU A 1 214 ? 3.417 -9.568 2.889 1.00 94.75 214 GLU A CA 1
ATOM 1686 C C . GLU A 1 214 ? 4.328 -10.784 2.687 1.00 94.75 214 GLU A C 1
ATOM 1688 O O . GLU A 1 214 ? 4.285 -11.744 3.456 1.00 94.75 214 GLU A O 1
ATOM 1693 N N . VAL A 1 215 ? 5.182 -10.729 1.663 1.00 93.56 215 VAL A N 1
ATOM 1694 C CA . VAL A 1 215 ? 6.105 -11.800 1.282 1.00 93.56 215 VAL A CA 1
ATOM 1695 C C . VAL A 1 215 ? 7.470 -11.229 0.913 1.00 93.56 215 VAL A C 1
ATOM 1697 O O . VAL A 1 215 ? 7.585 -10.084 0.473 1.00 93.56 215 VAL A O 1
ATOM 1700 N N . VAL A 1 216 ? 8.509 -12.044 1.079 1.00 95.12 216 VAL A N 1
ATOM 1701 C CA . VAL A 1 216 ? 9.875 -11.749 0.633 1.00 95.12 216 VAL A CA 1
ATOM 1702 C C . VAL A 1 216 ? 10.298 -12.877 -0.286 1.00 95.12 216 VAL A C 1
ATOM 1704 O O . VAL A 1 216 ? 10.295 -14.026 0.142 1.00 95.12 216 VAL A O 1
ATOM 1707 N N . GLY A 1 217 ? 10.667 -12.540 -1.519 1.00 94.25 217 GLY A N 1
ATOM 1708 C CA . GLY A 1 217 ? 11.355 -13.476 -2.398 1.00 94.25 217 GLY A CA 1
ATOM 1709 C C . GLY A 1 217 ? 12.860 -13.406 -2.167 1.00 94.25 217 GLY A C 1
ATOM 1710 O O . GLY A 1 217 ? 13.402 -12.319 -1.945 1.00 94.25 217 GLY A O 1
ATOM 1711 N N . PHE A 1 218 ? 13.552 -14.536 -2.255 1.00 95.81 218 PHE A N 1
ATOM 1712 C CA . PHE A 1 218 ? 15.016 -14.577 -2.211 1.00 95.81 218 PHE A CA 1
ATOM 1713 C C . PHE A 1 218 ? 15.567 -15.573 -3.228 1.00 95.81 218 PHE A C 1
ATOM 1715 O O . PHE A 1 218 ? 14.975 -16.613 -3.498 1.00 95.81 218 PHE A O 1
ATOM 1722 N N . TYR A 1 219 ? 16.719 -15.248 -3.809 1.00 96.62 219 TYR A N 1
ATOM 1723 C CA . TYR A 1 219 ? 17.383 -16.134 -4.757 1.00 96.62 219 TYR A CA 1
ATOM 1724 C C . TYR A 1 219 ? 18.165 -17.229 -4.024 1.00 96.62 219 TYR A C 1
ATOM 1726 O O . TYR A 1 219 ? 18.873 -16.942 -3.057 1.00 96.62 219 TYR A O 1
ATOM 1734 N N . ILE A 1 220 ? 18.051 -18.468 -4.505 1.00 97.81 220 ILE A N 1
ATOM 1735 C CA . ILE A 1 220 ? 18.733 -19.656 -3.989 1.00 97.81 220 ILE A CA 1
ATOM 1736 C C . ILE A 1 220 ? 19.699 -20.161 -5.076 1.00 97.81 220 ILE A C 1
ATOM 1738 O O . ILE A 1 220 ? 19.273 -20.885 -5.984 1.00 97.81 220 ILE A O 1
ATOM 1742 N N . PRO A 1 221 ? 20.995 -19.795 -5.009 1.00 97.25 221 PRO A N 1
ATOM 1743 C CA . PRO A 1 221 ? 21.970 -20.132 -6.046 1.00 97.25 221 PRO A CA 1
ATOM 1744 C C . PRO A 1 221 ? 22.139 -21.634 -6.292 1.00 97.25 221 PRO A C 1
ATOM 1746 O O . PRO A 1 221 ? 22.377 -22.046 -7.422 1.00 97.25 221 PRO A O 1
ATOM 1749 N N . GLU A 1 222 ? 22.014 -22.464 -5.255 1.00 98.12 222 GLU A N 1
ATOM 1750 C CA . GLU A 1 222 ? 22.229 -23.914 -5.328 1.00 98.12 222 GLU A CA 1
ATOM 1751 C C . GLU A 1 222 ? 21.220 -24.630 -6.230 1.00 98.12 222 GLU A C 1
ATOM 1753 O O . GLU A 1 222 ? 21.489 -25.740 -6.692 1.00 98.12 222 GLU A O 1
ATOM 1758 N N . VAL A 1 223 ? 20.062 -24.010 -6.467 1.00 97.56 223 VAL A N 1
ATOM 1759 C CA . VAL A 1 223 ? 18.989 -24.560 -7.303 1.00 97.56 223 VAL A CA 1
ATOM 1760 C C . VAL A 1 223 ? 18.596 -23.636 -8.453 1.00 97.56 223 VAL A C 1
ATOM 1762 O O . VAL A 1 223 ? 17.625 -23.943 -9.137 1.00 97.56 223 VAL A O 1
ATOM 1765 N N . ASP A 1 224 ? 19.330 -22.535 -8.658 1.00 96.56 224 ASP A N 1
ATOM 1766 C CA . ASP A 1 224 ? 19.024 -21.496 -9.653 1.00 96.56 224 ASP A CA 1
ATOM 1767 C C . ASP A 1 224 ? 17.533 -21.100 -9.627 1.00 96.56 224 ASP A C 1
ATOM 1769 O O . ASP A 1 224 ? 16.810 -21.173 -10.621 1.00 96.56 224 ASP A O 1
ATOM 1773 N N . GLY A 1 225 ? 17.037 -20.777 -8.427 1.00 95.88 225 GLY A N 1
ATOM 1774 C CA . GLY A 1 225 ? 15.607 -20.599 -8.175 1.00 95.88 225 GLY A CA 1
ATOM 1775 C C . GLY A 1 225 ? 15.285 -19.463 -7.212 1.00 95.88 225 GLY A C 1
ATOM 1776 O O . GLY A 1 225 ? 16.161 -18.932 -6.533 1.00 95.88 225 GLY A O 1
ATOM 1777 N N . ILE A 1 226 ? 14.005 -19.097 -7.151 1.00 95.75 226 ILE A N 1
ATOM 1778 C CA . ILE A 1 226 ? 13.468 -18.104 -6.213 1.00 95.75 226 ILE A CA 1
ATOM 1779 C C . ILE A 1 226 ? 12.631 -18.845 -5.167 1.00 95.75 226 ILE A C 1
ATOM 1781 O O . ILE A 1 226 ? 11.755 -19.635 -5.529 1.00 95.75 226 ILE A O 1
ATOM 1785 N N . GLY A 1 227 ? 12.945 -18.608 -3.893 1.00 93.25 227 GLY A N 1
ATOM 1786 C CA . GLY A 1 227 ? 12.183 -19.059 -2.726 1.00 93.25 227 GLY A CA 1
ATOM 1787 C C . GLY A 1 227 ? 11.275 -17.981 -2.161 1.00 93.25 227 GLY A C 1
ATOM 1788 O O . GLY A 1 227 ? 11.504 -16.788 -2.475 1.00 93.25 227 GLY A O 1
#

Sequence (227 aa):
AMIFNIGGELVEPDLESVVERRVHDFINYCQGIMHLNQRYDVWMRVSKDTAAKMDSFEPFGKAVMMLFKTELPFIEKMQVTFYTDQAEVEKQMVTAKEIFKARDARTKDLRDEDVEVFYGCTLCQSFAPTNVCVVSPDRVSLCGAINWFDGRAAAKVDPEGPQFAIEKGELLDANTGEYSGVNDIAKKLSAGEFDKIKLHSFFDSPHTSCGCFEVVGFYIPEVDGIG

pLDDT: mean 94.91, std 2.97, range [80.5, 98.5]